Protein AF-0000000065926096 (afdb_homodimer)

Radius of gyration: 45.87 Å; Cα contacts (8 Å, |Δi|>4): 465; chains: 2; bounding box: 99×165×116 Å

Sequence (374 aa):
MADEQNLDNRAPEETPAAEGTSAGEDLAARVQALEEQLAAAQDQALRAAAELQNVRRRAEQDVEKAHKFALERFAQDLLGVVDSLERGIELSDPADESIRPMREGMELTLKMFHDVLRRYQLEQLDPHGEPFNPEHHQAMAMEESDSAEPGSVLKVFQKGYLLSGRLLRPAMVVVSKAPTPSNDEQAMADEQNLDNRAPEETPAAEGTSAGEDLAARVQALEEQLAAAQDQALRAAAELQNVRRRAEQDVEKAHKFALERFAQDLLGVVDSLERGIELSDPADESIRPMREGMELTLKMFHDVLRRYQLEQLDPHGEPFNPEHHQAMAMEESDSAEPGSVLKVFQKGYLLSGRLLRPAMVVVSKAPTPSNDEQA

Structure (mmCIF, N/CA/C/O backbone):
data_AF-0000000065926096-model_v1
#
loop_
_entity.id
_entity.type
_entity.pdbx_description
1 polymer 'Protein GrpE'
#
loop_
_atom_site.group_PDB
_atom_site.id
_atom_site.type_symbol
_atom_site.label_atom_id
_atom_site.label_alt_id
_atom_site.label_comp_id
_atom_site.label_asym_id
_atom_site.label_entity_id
_atom_site.label_seq_id
_atom_site.pdbx_PDB_ins_code
_atom_site.Cartn_x
_atom_site.Cartn_y
_atom_site.Cartn_z
_atom_site.occupancy
_atom_site.B_iso_or_equiv
_atom_site.auth_seq_id
_atom_site.auth_comp_id
_atom_site.auth_asym_id
_atom_site.auth_atom_id
_atom_site.pdbx_PDB_model_num
ATOM 1 N N . MET A 1 1 ? 8.648 127.062 32.062 1 25.95 1 MET A N 1
ATOM 2 C CA . MET A 1 1 ? 7.223 126.812 31.938 1 25.95 1 MET A CA 1
ATOM 3 C C . MET A 1 1 ? 6.941 125.312 32.031 1 25.95 1 MET A C 1
ATOM 5 O O . MET A 1 1 ? 7.867 124.5 32 1 25.95 1 MET A O 1
ATOM 9 N N . ALA A 1 2 ? 5.984 124.625 31.312 1 38.53 2 ALA A N 1
ATOM 10 C CA . ALA A 1 2 ? 5.387 123.312 31.531 1 38.53 2 ALA A CA 1
ATOM 11 C C . ALA A 1 2 ? 6.422 122.188 31.359 1 38.53 2 ALA A C 1
ATOM 13 O O . ALA A 1 2 ? 7.234 122.25 30.438 1 38.53 2 ALA A O 1
ATOM 14 N N . ASP A 1 3 ? 6.727 121.5 32.5 1 34.66 3 ASP A N 1
ATOM 15 C CA . ASP A 1 3 ? 7.375 120.25 32.906 1 34.66 3 ASP A CA 1
ATOM 16 C C . ASP A 1 3 ? 6.918 119.062 32.031 1 34.66 3 ASP A C 1
ATOM 18 O O . ASP A 1 3 ? 5.719 118.812 31.906 1 34.66 3 ASP A O 1
ATOM 22 N N . GLU A 1 4 ? 7.59 118.812 30.922 1 36.28 4 GLU A N 1
ATOM 23 C CA . GLU A 1 4 ? 7.418 117.625 30.016 1 36.28 4 GLU A CA 1
ATOM 24 C C . GLU A 1 4 ? 7.352 116.312 30.797 1 36.28 4 GLU A C 1
ATOM 26 O O . GLU A 1 4 ? 8.312 115.938 31.453 1 36.28 4 GLU A O 1
ATOM 31 N N . GLN A 1 5 ? 6.148 116.062 31.484 1 36.16 5 GLN A N 1
ATOM 32 C CA . GLN A 1 5 ? 5.848 114.812 32.188 1 36.16 5 GLN A CA 1
ATOM 33 C C . GLN A 1 5 ? 6.16 113.562 31.312 1 36.16 5 GLN A C 1
ATOM 35 O O . GLN A 1 5 ? 5.598 113.438 30.219 1 36.16 5 GLN A O 1
ATOM 40 N N . ASN A 1 6 ? 7.441 113.188 31.219 1 37.81 6 ASN A N 1
ATOM 41 C CA . ASN A 1 6 ? 7.879 112 30.578 1 37.81 6 ASN A CA 1
ATOM 42 C C . ASN A 1 6 ? 7.023 110.812 31.016 1 37.81 6 ASN A C 1
ATOM 44 O O . ASN A 1 6 ? 6.996 110.438 32.188 1 37.81 6 ASN A O 1
ATOM 48 N N . LEU A 1 7 ? 5.789 110.562 30.422 1 36.34 7 LEU A N 1
ATOM 49 C CA . LEU A 1 7 ? 4.906 109.375 30.609 1 36.34 7 LEU A CA 1
ATOM 50 C C . LEU A 1 7 ? 5.676 108.125 30.422 1 36.34 7 LEU A C 1
ATOM 52 O O . LEU A 1 7 ? 6.266 107.875 29.375 1 36.34 7 LEU A O 1
ATOM 56 N N . ASP A 1 8 ? 6.457 107.688 31.453 1 36.59 8 ASP A N 1
ATOM 57 C CA . ASP A 1 8 ? 7.059 106.375 31.547 1 36.59 8 ASP A CA 1
ATOM 58 C C . ASP A 1 8 ? 6.051 105.312 31.172 1 36.59 8 ASP A C 1
ATOM 60 O O . ASP A 1 8 ? 5.031 105.125 31.859 1 36.59 8 ASP A O 1
ATOM 64 N N . ASN A 1 9 ? 5.707 105.125 29.859 1 39.34 9 ASN A N 1
ATOM 65 C CA . ASN A 1 9 ? 4.914 104 29.344 1 39.34 9 ASN A CA 1
ATOM 66 C C . ASN A 1 9 ? 5.387 102.625 29.906 1 39.34 9 ASN A C 1
ATOM 68 O O . ASN A 1 9 ? 6.492 102.188 29.594 1 39.34 9 ASN A O 1
ATOM 72 N N . ARG A 1 10 ? 5.156 102.438 31.219 1 40.47 10 ARG A N 1
ATOM 73 C CA . ARG A 1 10 ? 5.383 101.125 31.797 1 40.47 10 ARG A CA 1
ATOM 74 C C . ARG A 1 10 ? 4.762 100 30.938 1 40.47 10 ARG A C 1
ATOM 76 O O . ARG A 1 10 ? 3.584 100.062 30.578 1 40.47 10 ARG A O 1
ATOM 83 N N . ALA A 1 11 ? 5.637 99.312 30.141 1 43.66 11 ALA A N 1
ATOM 84 C CA . ALA A 1 11 ? 5.316 98.188 29.328 1 43.66 11 ALA A CA 1
ATOM 85 C C . ALA A 1 11 ? 4.512 97.125 30.141 1 43.66 11 ALA A C 1
ATOM 87 O O . ALA A 1 11 ? 4.785 96.938 31.312 1 43.66 11 ALA A O 1
ATOM 88 N N . PRO A 1 12 ? 3.234 96.938 29.859 1 39.97 12 PRO A N 1
ATOM 89 C CA . PRO A 1 12 ? 2.436 95.875 30.531 1 39.97 12 PRO A CA 1
ATOM 90 C C . PRO A 1 12 ? 3.195 94.562 30.734 1 39.97 12 PRO A C 1
ATOM 92 O O . PRO A 1 12 ? 4.062 94.25 29.922 1 39.97 12 PRO A O 1
ATOM 95 N N . GLU A 1 13 ? 3.574 94.188 31.922 1 37.41 13 GLU A N 1
ATOM 96 C CA . GLU A 1 13 ? 4.105 92.875 32.281 1 37.41 13 GLU A CA 1
ATOM 97 C C . GLU A 1 13 ? 3.318 91.812 31.609 1 37.41 13 GLU A C 1
ATOM 99 O O . GLU A 1 13 ? 2.1 91.688 31.766 1 37.41 13 GLU A O 1
ATOM 104 N N . GLU A 1 14 ? 3.645 91.438 30.344 1 39.62 14 GLU A N 1
ATOM 105 C CA . GLU A 1 14 ? 3.084 90.25 29.703 1 39.62 14 GLU A CA 1
ATOM 106 C C . GLU A 1 14 ? 2.979 89.062 30.672 1 39.62 14 GLU A C 1
ATOM 108 O O . GLU A 1 14 ? 3.973 88.688 31.297 1 39.62 14 GLU A O 1
ATOM 113 N N . THR A 1 15 ? 1.896 88.938 31.406 1 41.78 15 THR A N 1
ATOM 114 C CA . THR A 1 15 ? 1.607 87.75 32.188 1 41.78 15 THR A CA 1
ATOM 115 C C . THR A 1 15 ? 1.998 86.5 31.438 1 41.78 15 THR A C 1
ATOM 117 O O . THR A 1 15 ? 1.636 86.312 30.266 1 41.78 15 THR A O 1
ATOM 120 N N . PRO A 1 16 ? 3.121 85.875 31.734 1 41.91 16 PRO A N 1
ATOM 121 C CA . PRO A 1 16 ? 3.445 84.562 31.125 1 41.91 16 PRO A CA 1
ATOM 122 C C . PRO A 1 16 ? 2.234 83.688 31 1 41.91 16 PRO A C 1
ATOM 124 O O . PRO A 1 16 ? 1.531 83.438 32 1 41.91 16 PRO A O 1
ATOM 127 N N . ALA A 1 17 ? 1.539 83.562 29.938 1 43 17 ALA A N 1
ATOM 128 C CA . ALA A 1 17 ? 0.461 82.688 29.594 1 43 17 ALA A CA 1
ATOM 129 C C . ALA A 1 17 ? 0.722 81.25 30.156 1 43 17 ALA A C 1
ATOM 131 O O . ALA A 1 17 ? 1.875 80.875 30.344 1 43 17 ALA A O 1
ATOM 132 N N . ALA A 1 18 ? -0.237 80.5 30.625 1 45 18 ALA A N 1
ATOM 133 C CA . ALA A 1 18 ? -0.442 79.25 31.281 1 45 18 ALA A CA 1
ATOM 134 C C . ALA A 1 18 ? 0.16 78.125 30.453 1 45 18 ALA A C 1
ATOM 136 O O . ALA A 1 18 ? -0.384 77.75 29.406 1 45 18 ALA A O 1
ATOM 137 N N . GLU A 1 19 ? 1.391 77.938 30.188 1 46.28 19 GLU A N 1
ATOM 138 C CA . GLU A 1 19 ? 2.141 76.75 29.672 1 46.28 19 GLU A CA 1
ATOM 139 C C . GLU A 1 19 ? 1.617 75.438 30.234 1 46.28 19 GLU A C 1
ATOM 141 O O . GLU A 1 19 ? 2.064 74.375 29.828 1 46.28 19 GLU A O 1
ATOM 146 N N . GLY A 1 20 ? 0.916 75.5 31.266 1 50.38 20 GLY A N 1
ATOM 147 C CA . GLY A 1 20 ? 0.511 74.25 31.953 1 50.38 20 GLY A CA 1
ATOM 148 C C . GLY A 1 20 ? -0.507 73.438 31.172 1 50.38 20 GLY A C 1
ATOM 149 O O . GLY A 1 20 ? -0.653 72.25 31.391 1 50.38 20 GLY A O 1
ATOM 150 N N . THR A 1 21 ? -1.433 74.062 30.422 1 57.47 21 THR A N 1
ATOM 151 C CA . THR A 1 21 ? -2.551 73.375 29.75 1 57.47 21 THR A CA 1
ATOM 152 C C . THR A 1 21 ? -2.061 72.562 28.562 1 57.47 21 THR A C 1
ATOM 154 O O . THR A 1 21 ? -2.578 71.5 28.297 1 57.47 21 THR A O 1
ATOM 157 N N . SER A 1 22 ? -0.983 72.938 27.984 1 65.12 22 SER A N 1
ATOM 158 C CA . SER A 1 22 ? -0.534 72.312 26.734 1 65.12 22 SER A CA 1
ATOM 159 C C . SER A 1 22 ? 0.143 71 27 1 65.12 22 SER A C 1
ATOM 161 O O . SER A 1 22 ? -0.084 70 26.281 1 65.12 22 SER A O 1
ATOM 163 N N . ALA A 1 23 ? 0.812 71 28.109 1 68.12 23 ALA A N 1
ATOM 164 C CA . ALA A 1 23 ? 1.534 69.75 28.406 1 68.12 23 ALA A CA 1
ATOM 165 C C . ALA A 1 23 ? 0.573 68.625 28.812 1 68.12 23 ALA A C 1
ATOM 167 O O . ALA A 1 23 ? 0.729 67.5 28.406 1 68.12 23 ALA A O 1
ATOM 168 N N . GLY A 1 24 ? -0.468 68.938 29.484 1 68.19 24 GLY A N 1
ATOM 169 C CA . GLY A 1 24 ? -1.481 68 29.906 1 68.19 24 GLY A CA 1
ATOM 170 C C . GLY A 1 24 ? -2.316 67.5 28.766 1 68.19 24 GLY A C 1
ATOM 171 O O . GLY A 1 24 ? -2.65 66.312 28.734 1 68.19 24 GLY A O 1
ATOM 172 N N . GLU A 1 25 ? -2.645 68.312 27.828 1 74.81 25 GLU A N 1
ATOM 173 C CA . GLU A 1 25 ? -3.424 67.938 26.656 1 74.81 25 GLU A CA 1
ATOM 174 C C . GLU A 1 25 ? -2.625 67.062 25.734 1 74.81 25 GLU A C 1
ATOM 176 O O . GLU A 1 25 ? -3.17 66.062 25.172 1 74.81 25 GLU A O 1
ATOM 181 N N . ASP A 1 26 ? -1.35 67.312 25.734 1 83.56 26 ASP A N 1
ATOM 182 C CA . ASP A 1 26 ? -0.464 66.5 24.922 1 83.56 26 ASP A CA 1
ATOM 183 C C . ASP A 1 26 ? -0.314 65.125 25.516 1 83.56 26 ASP A C 1
ATOM 185 O O . ASP A 1 26 ? -0.32 64.125 24.781 1 83.56 26 ASP A O 1
ATOM 189 N N . LEU A 1 27 ? -0.281 65 26.875 1 87.25 27 LEU A N 1
ATOM 190 C CA . LEU A 1 27 ? -0.162 63.719 27.547 1 87.25 27 LEU A CA 1
ATOM 191 C C . LEU A 1 27 ? -1.462 62.938 27.438 1 87.25 27 LEU A C 1
ATOM 193 O O . LEU A 1 27 ? -1.438 61.719 27.266 1 87.25 27 LEU A O 1
ATOM 197 N N . ALA A 1 28 ? -2.559 63.656 27.531 1 86.31 28 ALA A N 1
ATOM 198 C CA . ALA A 1 28 ? -3.859 63 27.391 1 86.31 28 ALA A CA 1
ATOM 199 C C . ALA A 1 28 ? -4.039 62.438 25.984 1 86.31 28 ALA A C 1
ATOM 201 O O . ALA A 1 28 ? -4.57 61.344 25.828 1 86.31 28 ALA A O 1
ATOM 202 N N . ALA A 1 29 ? -3.553 63.125 25 1 90.94 29 ALA A N 1
ATOM 203 C CA . ALA A 1 29 ? -3.609 62.656 23.625 1 90.94 29 ALA A CA 1
ATOM 204 C C . ALA A 1 29 ? -2.717 61.438 23.422 1 90.94 29 ALA A C 1
ATOM 206 O O . ALA A 1 29 ? -3.09 60.469 22.719 1 90.94 29 ALA A O 1
ATOM 207 N N . ARG A 1 30 ? -1.596 61.438 24 1 93.44 30 ARG A N 1
ATOM 208 C CA . ARG A 1 30 ? -0.668 60.344 23.922 1 93.44 30 ARG A CA 1
ATOM 209 C C . ARG A 1 30 ? -1.239 59.094 24.609 1 93.44 30 ARG A C 1
ATOM 211 O O . ARG A 1 30 ? -1.095 57.969 24.109 1 93.44 30 ARG A O 1
ATOM 218 N N . VAL A 1 31 ? -1.88 59.281 25.75 1 92.88 31 VAL A N 1
ATOM 219 C CA . VAL A 1 31 ? -2.516 58.188 26.484 1 92.88 31 VAL A CA 1
ATOM 220 C C . VAL A 1 31 ? -3.6 57.531 25.609 1 92.88 31 VAL A C 1
ATOM 222 O O . VAL A 1 31 ? -3.67 56.312 25.484 1 92.88 31 VAL A O 1
ATOM 225 N N . GLN A 1 32 ? -4.367 58.406 24.984 1 93.06 32 GLN A N 1
ATOM 226 C CA . GLN A 1 32 ? -5.43 57.906 24.109 1 93.06 32 GLN A CA 1
ATOM 227 C C . GLN A 1 32 ? -4.859 57.125 22.938 1 93.06 32 GLN A C 1
ATOM 229 O O . GLN A 1 32 ? -5.359 56.062 22.578 1 93.06 32 GLN A O 1
ATOM 234 N N . ALA A 1 33 ? -3.822 57.625 22.344 1 95 33 ALA A N 1
ATOM 235 C CA . ALA A 1 33 ? -3.182 56.969 21.203 1 95 33 ALA A CA 1
ATOM 236 C C . ALA A 1 33 ? -2.605 55.625 21.609 1 95 33 ALA A C 1
ATOM 238 O O . ALA A 1 33 ? -2.744 54.625 20.891 1 95 33 ALA A O 1
ATOM 239 N N . LEU A 1 34 ? -2.01 55.562 22.797 1 95.44 34 LEU A N 1
ATOM 240 C CA . LEU A 1 34 ? -1.396 54.344 23.297 1 95.44 34 LEU A CA 1
ATOM 241 C C . LEU A 1 34 ? -2.461 53.312 23.656 1 95.44 34 LEU A C 1
ATOM 243 O O . LEU A 1 34 ? -2.268 52.125 23.422 1 95.44 34 LEU A O 1
ATOM 247 N N . GLU A 1 35 ? -3.578 53.719 24.172 1 94.62 35 GLU A N 1
ATOM 248 C CA . GLU A 1 35 ? -4.676 52.812 24.5 1 94.62 35 GLU A CA 1
ATOM 249 C C . GLU A 1 35 ? -5.258 52.188 23.234 1 94.62 35 GLU A C 1
ATOM 251 O O . GLU A 1 35 ? -5.574 51 23.219 1 94.62 35 GLU A O 1
ATOM 256 N N . GLU A 1 36 ? -5.324 53 22.172 1 95 36 GLU A N 1
ATOM 257 C CA . GLU A 1 36 ? -5.824 52.469 20.891 1 95 36 GLU A CA 1
ATOM 258 C C . GLU A 1 36 ? -4.852 51.469 20.281 1 95 36 GLU A C 1
ATOM 260 O O . GLU A 1 36 ? -5.27 50.438 19.781 1 95 36 GLU A O 1
ATOM 265 N N . GLN A 1 37 ? -3.609 51.812 20.344 1 94.19 37 GLN A N 1
ATOM 266 C CA . GLN A 1 37 ? -2.588 50.906 19.812 1 94.19 37 GLN A CA 1
ATOM 267 C C . GLN A 1 37 ? -2.549 49.625 20.594 1 94.19 37 GLN A C 1
ATOM 269 O O . GLN A 1 37 ? -2.396 48.531 20.016 1 94.19 37 GLN A O 1
ATOM 274 N N . LEU A 1 38 ? -2.691 49.688 21.875 1 93.88 38 LEU A N 1
ATOM 275 C CA . LEU A 1 38 ? -2.709 48.5 22.734 1 93.88 38 LEU A CA 1
ATOM 276 C C . LEU A 1 38 ? -3.912 47.625 22.422 1 93.88 38 LEU A C 1
ATOM 278 O O . LEU A 1 38 ? -3.783 46.406 22.328 1 93.88 38 LEU A O 1
ATOM 282 N N . ALA A 1 39 ? -5.066 48.281 22.312 1 93.5 39 ALA A N 1
ATOM 283 C CA . ALA A 1 39 ? -6.277 47.531 21.969 1 93.5 39 ALA A CA 1
ATOM 284 C C . ALA A 1 39 ? -6.121 46.812 20.641 1 93.5 39 ALA A C 1
ATOM 286 O O . ALA A 1 39 ? -6.516 45.656 20.5 1 93.5 39 ALA A O 1
ATOM 287 N N . ALA A 1 40 ? -5.508 47.469 19.672 1 91.94 40 ALA A N 1
ATOM 288 C CA . ALA A 1 40 ? -5.277 46.875 18.359 1 91.94 40 ALA A CA 1
ATOM 289 C C . ALA A 1 40 ? -4.301 45.719 18.438 1 91.94 40 ALA A C 1
ATOM 291 O O . ALA A 1 40 ? -4.504 44.688 17.812 1 91.94 40 ALA A O 1
ATOM 292 N N . ALA A 1 41 ? -3.291 45.906 19.281 1 88.75 41 ALA A N 1
ATOM 293 C CA . ALA A 1 41 ? -2.285 44.844 19.469 1 88.75 41 ALA A CA 1
ATOM 294 C C . ALA A 1 41 ? -2.883 43.625 20.156 1 88.75 41 ALA A C 1
ATOM 296 O O . ALA A 1 41 ? -2.572 42.5 19.797 1 88.75 41 ALA A O 1
ATOM 297 N N . GLN A 1 42 ? -3.73 43.906 21.109 1 88.88 42 GLN A N 1
ATOM 298 C CA . GLN A 1 42 ? -4.383 42.812 21.828 1 88.88 42 GLN A CA 1
ATOM 299 C C . GLN A 1 42 ? -5.336 42.031 20.922 1 88.88 42 GLN A C 1
ATOM 301 O O . GLN A 1 42 ? -5.406 40.812 20.969 1 88.88 42 GLN A O 1
ATOM 306 N N . ASP A 1 43 ? -6.023 42.781 20.062 1 90.56 43 ASP A N 1
ATOM 307 C CA . ASP A 1 43 ? -6.91 42.156 19.094 1 90.56 43 ASP A CA 1
ATOM 308 C C . ASP A 1 43 ? -6.125 41.281 18.094 1 90.56 43 ASP A C 1
ATOM 310 O O . ASP A 1 43 ? -6.523 40.156 17.781 1 90.56 43 ASP A O 1
ATOM 314 N N . GLN A 1 44 ? -5.027 41.844 17.641 1 85.38 44 GLN A N 1
ATOM 315 C CA . GLN A 1 44 ? -4.168 41.125 16.719 1 85.38 44 GLN A CA 1
ATOM 316 C C . GLN A 1 44 ? -3.615 39.875 17.359 1 85.38 44 GLN A C 1
ATOM 318 O O . GLN A 1 44 ? -3.549 38.812 16.719 1 85.38 44 GLN A O 1
ATOM 323 N N . ALA A 1 45 ? -3.297 39.938 18.672 1 84.19 45 ALA A N 1
ATOM 324 C CA . ALA A 1 45 ? -2.762 38.812 19.406 1 84.19 45 ALA A CA 1
ATOM 325 C C . ALA A 1 45 ? -3.818 37.719 19.578 1 84.19 45 ALA A C 1
ATOM 327 O O . ALA A 1 45 ? -3.521 36.531 19.422 1 84.19 45 ALA A O 1
ATOM 328 N N . LEU A 1 46 ? -5.016 38.219 19.844 1 86.88 46 LEU A N 1
ATOM 329 C CA . LEU A 1 46 ? -6.117 37.281 20 1 86.88 46 LEU A CA 1
ATOM 330 C C . LEU A 1 46 ? -6.422 36.562 18.688 1 86.88 46 LEU A C 1
ATOM 332 O O . LEU A 1 46 ? -6.668 35.375 18.672 1 86.88 46 LEU A O 1
ATOM 336 N N . ARG A 1 47 ? -6.367 37.281 17.609 1 86.69 47 ARG A N 1
ATOM 337 C CA . ARG A 1 47 ? -6.609 36.719 16.297 1 86.69 47 ARG A CA 1
ATOM 338 C C . ARG A 1 47 ? -5.496 35.75 15.906 1 86.69 47 ARG A C 1
ATOM 340 O O . ARG A 1 47 ? -5.762 34.656 15.391 1 86.69 47 ARG A O 1
ATOM 347 N N . ALA A 1 48 ? -4.266 36.125 16.266 1 83.88 48 ALA A N 1
ATOM 348 C CA . ALA A 1 48 ? -3.125 35.25 15.969 1 83.88 48 ALA A CA 1
ATOM 349 C C . ALA A 1 48 ? -3.215 33.938 16.75 1 83.88 48 ALA A C 1
ATOM 351 O O . ALA A 1 48 ? -2.914 32.875 16.219 1 83.88 48 ALA A O 1
ATOM 352 N N . ALA A 1 49 ? -3.691 34 18 1 84.69 49 ALA A N 1
ATOM 353 C CA . ALA A 1 49 ? -3.842 32.812 18.844 1 84.69 49 ALA A CA 1
ATOM 354 C C . ALA A 1 49 ? -4.926 31.906 18.297 1 84.69 49 ALA A C 1
ATOM 356 O O . ALA A 1 49 ? -4.766 30.672 18.312 1 84.69 49 ALA A O 1
ATOM 357 N N . ALA A 1 50 ? -5.965 32.531 17.812 1 89.06 50 ALA A N 1
ATOM 358 C CA . ALA A 1 50 ? -7.055 31.766 17.219 1 89.06 50 ALA A CA 1
ATOM 359 C C . ALA A 1 50 ? -6.609 31.078 15.938 1 89.06 50 ALA A C 1
ATOM 361 O O . ALA A 1 50 ? -6.93 29.906 15.703 1 89.06 50 ALA A O 1
ATOM 362 N N . GLU A 1 51 ? -5.863 31.812 15.141 1 89.81 51 GLU A N 1
ATOM 363 C CA . GLU A 1 51 ? -5.348 31.25 13.898 1 89.81 51 GLU A CA 1
ATOM 364 C C . GLU A 1 51 ? -4.395 30.078 14.172 1 89.81 51 GLU A C 1
ATOM 366 O O . GLU A 1 51 ? -4.414 29.078 13.469 1 89.81 51 GLU A O 1
ATOM 371 N N . LEU A 1 52 ? -3.629 30.281 15.242 1 88.5 52 LEU A N 1
ATOM 372 C CA . LEU A 1 52 ? -2.695 29.234 15.633 1 88.5 52 LEU A CA 1
ATOM 373 C C . LEU A 1 52 ? -3.439 27.953 16.016 1 88.5 52 LEU A C 1
ATOM 375 O O . LEU A 1 52 ? -3.064 26.859 15.594 1 88.5 52 LEU A O 1
ATOM 379 N N . GLN A 1 53 ? -4.469 28.078 16.797 1 89.69 53 GLN A N 1
ATOM 380 C CA . GLN A 1 53 ? -5.262 26.922 17.203 1 89.69 53 GLN A CA 1
ATOM 381 C C . GLN A 1 53 ? -5.906 26.25 16 1 89.69 53 GLN A C 1
ATOM 383 O O . GLN A 1 53 ? -5.926 25.016 15.906 1 89.69 53 GLN A O 1
ATOM 388 N N . ASN A 1 54 ? -6.332 27.062 15.039 1 92.19 54 ASN A N 1
ATOM 389 C CA . ASN A 1 54 ? -6.953 26.547 13.828 1 92.19 54 ASN A CA 1
ATOM 390 C C . ASN A 1 54 ? -5.945 25.781 12.969 1 92.19 54 ASN A C 1
ATOM 392 O O . ASN A 1 54 ? -6.246 24.703 12.453 1 92.19 54 ASN A O 1
ATOM 396 N N . VAL A 1 55 ? -4.793 26.328 12.891 1 91.5 55 VAL A N 1
ATOM 397 C CA . VAL A 1 55 ? -3.75 25.719 12.07 1 91.5 55 VAL A CA 1
ATOM 398 C C . VAL A 1 55 ? -3.33 24.391 12.688 1 91.5 55 VAL A C 1
ATOM 400 O O . VAL A 1 55 ? -3.102 23.406 11.969 1 91.5 55 VAL A O 1
ATOM 403 N N . ARG A 1 56 ? -3.262 24.359 14.031 1 90.31 56 ARG A N 1
ATOM 404 C CA . ARG A 1 56 ? -2.902 23.125 14.727 1 90.31 56 ARG A CA 1
ATOM 405 C C . ARG A 1 56 ? -3.943 22.047 14.484 1 90.31 56 ARG A C 1
ATOM 407 O O . ARG A 1 56 ? -3.596 20.906 14.164 1 90.31 56 ARG A O 1
ATOM 414 N N . ARG A 1 57 ? -5.176 22.406 14.531 1 92.44 57 ARG A N 1
ATOM 415 C CA . ARG A 1 57 ? -6.27 21.469 14.32 1 92.44 57 ARG A CA 1
ATOM 416 C C . ARG A 1 57 ? -6.27 20.938 12.891 1 92.44 57 ARG A C 1
ATOM 418 O O . ARG A 1 57 ? -6.395 19.734 12.656 1 92.44 57 ARG A O 1
ATOM 425 N N . ARG A 1 58 ? -6.117 21.828 11.945 1 92.81 58 ARG A N 1
ATOM 426 C CA . ARG A 1 58 ? -6.105 21.453 10.539 1 92.81 58 ARG A CA 1
ATOM 427 C C . ARG A 1 58 ? -4.914 20.547 10.227 1 92.81 58 ARG A C 1
ATOM 429 O O . ARG A 1 58 ? -5.039 19.594 9.469 1 92.81 58 ARG A O 1
ATOM 436 N N . ALA A 1 59 ? -3.791 20.906 10.883 1 91.12 59 ALA A N 1
ATOM 437 C CA . ALA A 1 59 ? -2.582 20.125 10.664 1 91.12 59 ALA A CA 1
ATOM 438 C C . ALA A 1 59 ? -2.787 18.672 11.102 1 91.12 59 ALA A C 1
ATOM 440 O O . ALA A 1 59 ? -2.373 17.734 10.406 1 91.12 59 ALA A O 1
ATOM 441 N N . GLU A 1 60 ? -3.422 18.406 12.188 1 91.19 60 GLU A N 1
ATOM 442 C CA . GLU A 1 60 ? -3.703 17.062 12.68 1 91.19 60 GLU A CA 1
ATOM 443 C C . GLU A 1 60 ? -4.609 16.297 11.711 1 91.19 60 GLU A C 1
ATOM 445 O O . GLU A 1 60 ? -4.375 15.125 11.438 1 91.19 60 GLU A O 1
ATOM 450 N N . GLN A 1 61 ? -5.586 17 11.188 1 92.25 61 GLN A N 1
ATOM 451 C CA . GLN A 1 61 ? -6.516 16.391 10.242 1 92.25 61 GLN A CA 1
ATOM 452 C C . GLN A 1 61 ? -5.816 16.047 8.93 1 92.25 61 GLN A C 1
ATOM 454 O O . GLN A 1 61 ? -6.066 14.992 8.352 1 92.25 61 GLN A O 1
ATOM 459 N N . ASP A 1 62 ? -4.938 16.906 8.562 1 91.88 62 ASP A N 1
ATOM 460 C CA . ASP A 1 62 ? -4.211 16.703 7.316 1 91.88 62 ASP A CA 1
ATOM 461 C C . ASP A 1 62 ? -3.291 15.492 7.406 1 91.88 62 ASP A C 1
ATOM 463 O O . ASP A 1 62 ? -3.139 14.75 6.434 1 91.88 62 ASP A O 1
ATOM 467 N N . VAL A 1 63 ? -2.729 15.344 8.562 1 89.69 63 VAL A N 1
ATOM 468 C CA . VAL A 1 63 ? -1.869 14.188 8.789 1 89.69 63 VAL A CA 1
ATOM 469 C C . VAL A 1 63 ? -2.684 12.906 8.648 1 89.69 63 VAL A C 1
ATOM 471 O O . VAL A 1 63 ? -2.248 11.961 7.992 1 89.69 63 VAL A O 1
ATOM 474 N N . GLU A 1 64 ? -3.846 12.828 9.156 1 87.69 64 GLU A N 1
ATOM 475 C CA . GLU A 1 64 ? -4.723 11.664 9.086 1 87.69 64 GLU A CA 1
ATOM 476 C C . GLU A 1 64 ? -5.168 11.391 7.652 1 87.69 64 GLU A C 1
ATOM 478 O O . GLU A 1 64 ? -5.16 10.25 7.203 1 87.69 64 GLU A O 1
ATOM 483 N N . LYS A 1 65 ? -5.508 12.445 6.996 1 87.75 65 LYS A N 1
ATOM 484 C CA . LYS A 1 65 ? -5.941 12.336 5.605 1 87.75 65 LYS A CA 1
ATOM 485 C C . LYS A 1 65 ? -4.805 11.836 4.715 1 87.75 65 LYS A C 1
ATOM 487 O O . LYS A 1 65 ? -5.016 11 3.832 1 87.75 65 LYS A O 1
ATOM 492 N N . ALA A 1 66 ? -3.633 12.359 5.008 1 87 66 ALA A N 1
ATOM 493 C CA . ALA A 1 66 ? -2.471 11.945 4.23 1 87 66 ALA A CA 1
ATOM 494 C C . ALA A 1 66 ? -2.225 10.445 4.371 1 87 66 ALA A C 1
ATOM 496 O O . ALA A 1 66 ? -1.938 9.758 3.385 1 87 66 ALA A O 1
ATOM 497 N N . HIS A 1 67 ? -2.361 9.977 5.543 1 85.38 67 HIS A N 1
ATOM 498 C CA . HIS A 1 67 ? -2.213 8.555 5.816 1 85.38 67 HIS A CA 1
ATOM 499 C C . HIS A 1 67 ? -3.227 7.734 5.027 1 85.38 67 HIS A C 1
ATOM 501 O O . HIS A 1 67 ? -2.857 6.793 4.324 1 85.38 67 HIS A O 1
ATOM 507 N N . LYS A 1 68 ? -4.41 8.094 4.953 1 85.5 68 LYS A N 1
ATOM 508 C CA . LYS A 1 68 ? -5.508 7.375 4.305 1 85.5 68 LYS A CA 1
ATOM 509 C C . LYS A 1 68 ? -5.379 7.426 2.785 1 85.5 68 LYS A C 1
ATOM 511 O O . LYS A 1 68 ? -5.578 6.418 2.105 1 85.5 68 LYS A O 1
ATOM 516 N N . PHE A 1 69 ? -4.965 8.594 2.271 1 85.75 69 PHE A N 1
ATOM 517 C CA . PHE A 1 69 ? -4.875 8.773 0.827 1 85.75 69 PHE A CA 1
ATOM 518 C C . PHE A 1 69 ? -3.709 7.98 0.254 1 85.75 69 PHE A C 1
ATOM 520 O O . PHE A 1 69 ? -3.809 7.422 -0.842 1 85.75 69 PHE A O 1
ATOM 527 N N . ALA A 1 70 ? -2.648 7.93 0.99 1 87 70 ALA A N 1
ATOM 528 C CA . ALA A 1 70 ? -1.498 7.16 0.525 1 87 70 ALA A CA 1
ATOM 529 C C . ALA A 1 70 ? -1.845 5.68 0.391 1 87 70 ALA A C 1
ATOM 531 O O . ALA A 1 70 ? -1.534 5.051 -0.624 1 87 70 ALA A O 1
ATOM 532 N N . LEU A 1 71 ? -2.576 5.191 1.296 1 89.94 71 LEU A N 1
ATOM 533 C CA . LEU A 1 71 ? -2.971 3.787 1.294 1 89.94 71 LEU A CA 1
ATOM 534 C C . LEU A 1 71 ? -3.973 3.506 0.179 1 89.94 71 LEU A C 1
ATOM 536 O O . LEU A 1 71 ? -3.904 2.463 -0.474 1 89.94 71 LEU A O 1
ATOM 540 N N . GLU A 1 72 ? -4.777 4.477 -0.027 1 93.56 72 GLU A N 1
ATOM 541 C CA . GLU A 1 72 ? -5.84 4.305 -1.017 1 93.56 72 GLU A CA 1
ATOM 542 C C . GLU A 1 72 ? -5.262 4.109 -2.416 1 93.56 72 GLU A C 1
ATOM 544 O O . GLU A 1 72 ? -5.637 3.172 -3.121 1 93.56 72 GLU A O 1
ATOM 549 N N . ARG A 1 73 ? -4.344 4.906 -2.814 1 92.62 73 ARG A N 1
ATOM 550 C CA . ARG A 1 73 ? -3.762 4.824 -4.148 1 92.62 73 ARG A CA 1
ATOM 551 C C . ARG A 1 73 ? -2.939 3.549 -4.312 1 92.62 73 ARG A C 1
ATOM 553 O O . ARG A 1 73 ? -3.051 2.857 -5.324 1 92.62 73 ARG A O 1
ATOM 560 N N . PHE A 1 74 ? -2.143 3.25 -3.318 1 94.81 74 PHE A N 1
ATOM 561 C CA . PHE A 1 74 ? -1.316 2.049 -3.336 1 94.81 74 PHE A CA 1
ATOM 562 C C . PHE A 1 74 ? -2.182 0.797 -3.424 1 94.81 74 PHE A C 1
ATOM 564 O O . PHE A 1 74 ? -1.936 -0.078 -4.254 1 94.81 74 PHE A O 1
ATOM 571 N N . ALA A 1 75 ? -3.205 0.794 -2.611 1 96.5 75 ALA A N 1
ATOM 572 C CA . ALA A 1 75 ? -4.121 -0.342 -2.578 1 96.5 75 ALA A CA 1
ATOM 573 C C . ALA A 1 75 ? -4.82 -0.522 -3.924 1 96.5 75 ALA A C 1
ATOM 575 O O . ALA A 1 75 ? -4.93 -1.643 -4.426 1 96.5 75 ALA A O 1
ATOM 576 N N . GLN A 1 76 ? -5.191 0.569 -4.484 1 96.62 76 GLN A N 1
ATOM 577 C CA . GLN A 1 76 ? -5.887 0.524 -5.77 1 96.62 76 GLN A CA 1
ATOM 578 C C . GLN A 1 76 ? -5.012 -0.113 -6.844 1 96.62 76 GLN A C 1
ATOM 580 O O . GLN A 1 76 ? -5.477 -0.958 -7.613 1 96.62 76 GLN A O 1
ATOM 585 N N . ASP A 1 77 ? -3.789 0.252 -6.895 1 96.81 77 ASP A N 1
ATOM 586 C CA . ASP A 1 77 ? -2.859 -0.26 -7.898 1 96.81 77 ASP A CA 1
ATOM 587 C C . ASP A 1 77 ? -2.551 -1.736 -7.656 1 96.81 77 ASP A C 1
ATOM 589 O O . ASP A 1 77 ? -2.275 -2.48 -8.602 1 96.81 77 ASP A O 1
ATOM 593 N N . LEU A 1 78 ? -2.699 -2.184 -6.402 1 98 78 LEU A N 1
ATOM 594 C CA . LEU A 1 78 ? -2.391 -3.562 -6.043 1 98 78 LEU A CA 1
ATOM 595 C C . LEU A 1 78 ? -3.521 -4.5 -6.453 1 98 78 LEU A C 1
ATOM 597 O O . LEU A 1 78 ? -3.316 -5.711 -6.574 1 98 78 LEU A O 1
ATOM 601 N N . LEU A 1 79 ? -4.684 -3.938 -6.66 1 98.31 79 LEU A N 1
ATOM 602 C CA . LEU A 1 79 ? -5.844 -4.777 -6.941 1 98.31 79 LEU A CA 1
ATOM 603 C C . LEU A 1 79 ? -5.668 -5.52 -8.266 1 98.31 79 LEU A C 1
ATOM 605 O O . LEU A 1 79 ? -6.188 -6.625 -8.438 1 98.31 79 LEU A O 1
ATOM 609 N N . GLY A 1 80 ? -4.852 -4.98 -9.141 1 97.94 80 GLY A N 1
ATOM 610 C CA . GLY A 1 80 ? -4.535 -5.68 -10.375 1 97.94 80 GLY A CA 1
ATOM 611 C C . GLY A 1 80 ? -3.785 -6.98 -10.148 1 97.94 80 GLY A C 1
ATOM 612 O O . GLY A 1 80 ? -3.975 -7.949 -10.883 1 97.94 80 GLY A O 1
ATOM 613 N N . VAL A 1 81 ? -2.984 -7.027 -9.148 1 98.44 81 VAL A N 1
ATOM 614 C CA . VAL A 1 81 ? -2.25 -8.234 -8.789 1 98.44 81 VAL A CA 1
ATOM 615 C C . VAL A 1 81 ? -3.217 -9.289 -8.258 1 98.44 81 VAL A C 1
ATOM 617 O O . VAL A 1 81 ? -3.141 -10.461 -8.641 1 98.44 81 VAL A O 1
ATOM 620 N N . VAL A 1 82 ? -4.133 -8.891 -7.418 1 98.5 82 VAL A N 1
ATOM 621 C CA . VAL A 1 82 ? -5.152 -9.781 -6.879 1 98.5 82 VAL A CA 1
ATOM 622 C C . VAL A 1 82 ? -5.977 -10.375 -8.023 1 98.5 82 VAL A C 1
ATOM 624 O O . VAL A 1 82 ? -6.184 -11.586 -8.086 1 98.5 82 VAL A O 1
ATOM 627 N N . ASP A 1 83 ? -6.332 -9.492 -8.922 1 97.88 83 ASP A N 1
ATOM 628 C CA . ASP A 1 83 ? -7.117 -9.922 -10.07 1 97.88 83 ASP A CA 1
ATOM 629 C C . ASP A 1 83 ? -6.371 -10.977 -10.891 1 97.88 83 ASP A C 1
ATOM 631 O O . ASP A 1 83 ? -6.965 -11.961 -11.336 1 97.88 83 ASP A O 1
ATOM 635 N N . SER A 1 84 ? -5.125 -10.68 -11.102 1 97.81 84 SER A N 1
ATOM 636 C CA . SER A 1 84 ? -4.305 -11.609 -11.875 1 97.81 84 SER A CA 1
ATOM 637 C C . SER A 1 84 ? -4.234 -12.977 -11.211 1 97.81 84 SER A C 1
ATOM 639 O O . SER A 1 84 ? -4.371 -14.008 -11.875 1 97.81 84 SER A O 1
ATOM 641 N N . LEU A 1 85 ? -4.062 -13.031 -9.898 1 97.94 85 LEU A N 1
ATOM 642 C CA . LEU A 1 85 ? -4.02 -14.289 -9.148 1 97.94 85 LEU A CA 1
ATOM 643 C C . LEU A 1 85 ? -5.352 -15.023 -9.25 1 97.94 85 LEU A C 1
ATOM 645 O O . LEU A 1 85 ? -5.379 -16.234 -9.508 1 97.94 85 LEU A O 1
ATOM 649 N N . GLU A 1 86 ? -6.43 -14.297 -9.07 1 96.81 86 GLU A N 1
ATOM 650 C CA . GLU A 1 86 ? -7.758 -14.898 -9.156 1 96.81 86 GLU A CA 1
ATOM 651 C C . GLU A 1 86 ? -8.008 -15.5 -10.531 1 96.81 86 GLU A C 1
ATOM 653 O O . GLU A 1 86 ? -8.508 -16.625 -10.641 1 96.81 86 GLU A O 1
ATOM 658 N N . ARG A 1 87 ? -7.637 -14.75 -11.531 1 95.25 87 ARG A N 1
ATOM 659 C CA . ARG A 1 87 ? -7.82 -15.211 -12.898 1 95.25 87 ARG A CA 1
ATOM 660 C C . ARG A 1 87 ? -7 -16.469 -13.172 1 95.25 87 ARG A C 1
ATOM 662 O O . ARG A 1 87 ? -7.484 -17.406 -13.812 1 95.25 87 ARG A O 1
ATOM 669 N N . GLY A 1 88 ? -5.785 -16.453 -12.688 1 94.94 88 GLY A N 1
ATOM 670 C CA . GLY A 1 88 ? -4.945 -17.625 -12.844 1 94.94 88 GLY A CA 1
ATOM 671 C C . GLY A 1 88 ? -5.543 -18.875 -12.227 1 94.94 88 GLY A C 1
ATOM 672 O O . GLY A 1 88 ? -5.527 -19.953 -12.844 1 94.94 88 GLY A O 1
ATOM 673 N N . ILE A 1 89 ? -6.094 -18.734 -11.117 1 95.56 89 ILE A N 1
ATOM 674 C CA . ILE A 1 89 ? -6.707 -19.859 -10.406 1 95.56 89 ILE A CA 1
ATOM 675 C C . ILE A 1 89 ? -7.957 -20.312 -11.156 1 95.56 89 ILE A C 1
ATOM 677 O O . ILE A 1 89 ? -8.172 -21.516 -11.344 1 95.56 89 ILE A O 1
ATOM 681 N N . GLU A 1 90 ? -8.695 -19.375 -11.617 1 93.12 90 GLU A N 1
ATOM 682 C CA . GLU A 1 90 ? -9.93 -19.656 -12.336 1 93.12 90 GLU A CA 1
ATOM 683 C C . GLU A 1 90 ? -9.656 -20.438 -13.625 1 93.12 90 GLU A C 1
ATOM 685 O O . GLU A 1 90 ? -10.43 -21.312 -14 1 93.12 90 GLU A O 1
ATOM 690 N N . LEU A 1 91 ? -8.578 -20.141 -14.281 1 91.19 91 LEU A N 1
ATOM 691 C CA . LEU A 1 91 ? -8.258 -20.75 -15.57 1 91.19 91 LEU A CA 1
ATOM 692 C C . LEU A 1 91 ? -7.613 -22.109 -15.398 1 91.19 91 LEU A C 1
ATOM 694 O O . LEU A 1 91 ? -7.504 -22.875 -16.359 1 91.19 91 LEU A O 1
ATOM 698 N N . SER A 1 92 ? -7.258 -22.391 -14.172 1 90.81 92 SER A N 1
ATOM 699 C CA . SER A 1 92 ? -6.637 -23.688 -13.891 1 90.81 92 SER A CA 1
ATOM 700 C C . SER A 1 92 ? -7.684 -24.75 -13.602 1 90.81 92 SER A C 1
ATOM 702 O O . SER A 1 92 ? -8.641 -24.5 -12.875 1 90.81 92 SER A O 1
ATOM 704 N N . ASP A 1 93 ? -7.531 -25.922 -14.258 1 89.62 93 ASP A N 1
ATOM 705 C CA . ASP A 1 93 ? -8.461 -27.031 -14.062 1 89.62 93 ASP A CA 1
ATOM 706 C C . ASP A 1 93 ? -8.242 -27.703 -12.703 1 89.62 93 ASP A C 1
ATOM 708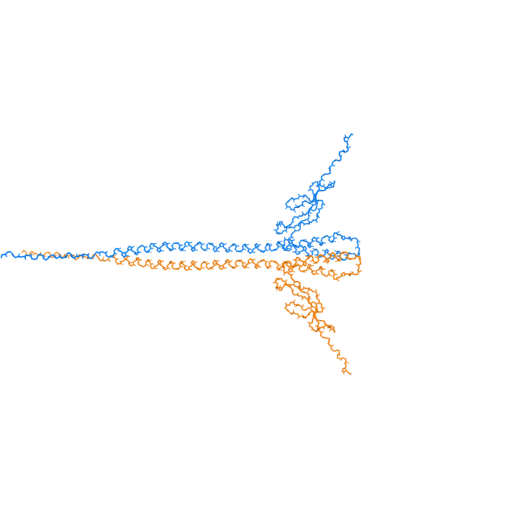 O O . ASP A 1 93 ? -7.195 -28.312 -12.477 1 89.62 93 ASP A O 1
ATOM 712 N N . PRO A 1 94 ? -9.242 -27.703 -11.891 1 89.25 94 PRO A N 1
ATOM 713 C CA . PRO A 1 94 ? -9.055 -28.266 -10.555 1 89.25 94 PRO A CA 1
ATOM 714 C C . PRO A 1 94 ? -8.906 -29.797 -10.578 1 89.25 94 PRO A C 1
ATOM 716 O O . PRO A 1 94 ? -8.422 -30.391 -9.617 1 89.25 94 PRO A O 1
ATOM 719 N N . ALA A 1 95 ? -9.227 -30.375 -11.648 1 91.56 95 ALA A N 1
ATOM 720 C CA . ALA A 1 95 ? -9.195 -31.828 -11.742 1 91.56 95 ALA A CA 1
ATOM 721 C C . ALA A 1 95 ? -7.852 -32.312 -12.281 1 91.56 95 ALA A C 1
ATOM 723 O O . ALA A 1 95 ? -7.555 -33.531 -12.219 1 91.56 95 ALA A O 1
ATOM 724 N N . ASP A 1 96 ? -7.059 -31.438 -12.758 1 91.44 96 ASP A N 1
ATOM 725 C CA . ASP A 1 96 ? -5.762 -31.812 -13.305 1 91.44 96 ASP A CA 1
ATOM 726 C C . ASP A 1 96 ? -4.727 -32 -12.203 1 91.44 96 ASP A C 1
ATOM 728 O O . ASP A 1 96 ? -4.25 -31.031 -11.617 1 91.44 96 ASP A O 1
ATOM 732 N N . GLU A 1 97 ? -4.301 -33.188 -11.961 1 90.62 97 GLU A N 1
ATOM 733 C CA . GLU A 1 97 ? -3.4 -33.531 -10.867 1 90.62 97 GLU A CA 1
ATOM 734 C C . GLU A 1 97 ? -2.004 -32.969 -11.094 1 90.62 97 GLU A C 1
ATOM 736 O O . GLU A 1 97 ? -1.282 -32.688 -10.133 1 90.62 97 GLU A O 1
ATOM 741 N N . SER A 1 98 ? -1.671 -32.844 -12.336 1 88.75 98 SER A N 1
ATOM 742 C CA . SER A 1 98 ? -0.327 -32.406 -12.672 1 88.75 98 SER A CA 1
ATOM 743 C C . SER A 1 98 ? -0.116 -30.953 -12.234 1 88.75 98 SER A C 1
ATOM 745 O O . SER A 1 98 ? 1.006 -30.547 -11.914 1 88.75 98 SER A O 1
ATOM 747 N N . ILE A 1 99 ? -1.238 -30.172 -12.125 1 91.75 99 ILE A N 1
ATOM 748 C CA . ILE A 1 99 ? -1.086 -28.766 -11.797 1 91.75 99 ILE A CA 1
ATOM 749 C C . ILE A 1 99 ? -1.606 -28.5 -10.391 1 91.75 99 ILE A C 1
ATOM 751 O O . ILE A 1 99 ? -1.546 -27.375 -9.898 1 91.75 99 ILE A O 1
ATOM 755 N N . ARG A 1 100 ? -2.029 -29.453 -9.719 1 92.44 100 ARG A N 1
ATOM 756 C CA . ARG A 1 100 ? -2.688 -29.328 -8.422 1 92.44 100 ARG A CA 1
ATOM 757 C C . ARG A 1 100 ? -1.773 -28.656 -7.41 1 92.44 100 ARG A C 1
ATOM 759 O O . ARG A 1 100 ? -2.189 -27.719 -6.719 1 92.44 100 ARG A O 1
ATOM 766 N N . PRO A 1 101 ? -0.501 -29.078 -7.27 1 91.69 101 PRO A N 1
ATOM 767 C CA . PRO A 1 101 ? 0.363 -28.422 -6.285 1 91.69 101 PRO A CA 1
ATOM 768 C C . PRO A 1 101 ? 0.546 -26.922 -6.559 1 91.69 101 PRO A C 1
ATOM 770 O O . PRO A 1 101 ? 0.509 -26.109 -5.629 1 91.69 101 PRO A O 1
ATOM 773 N N . MET A 1 102 ? 0.641 -26.562 -7.754 1 92.94 102 MET A N 1
ATOM 774 C CA . MET A 1 102 ? 0.815 -25.156 -8.117 1 92.94 102 MET A CA 1
ATOM 775 C C . MET A 1 102 ? -0.476 -24.375 -7.898 1 92.94 102 MET A C 1
ATOM 777 O O . MET A 1 102 ? -0.446 -23.234 -7.414 1 92.94 102 MET A O 1
ATOM 781 N N . ARG A 1 103 ? -1.574 -24.953 -8.258 1 94.44 103 ARG A N 1
ATOM 782 C CA . ARG A 1 103 ? -2.869 -24.312 -8.047 1 94.44 103 ARG A CA 1
ATOM 783 C C . ARG A 1 103 ? -3.111 -24.047 -6.566 1 94.44 103 ARG A C 1
ATOM 785 O O . ARG A 1 103 ? -3.521 -22.953 -6.184 1 94.44 103 ARG A O 1
ATOM 792 N N . GLU A 1 104 ? -2.787 -25 -5.762 1 94.75 104 GLU A N 1
ATOM 793 C CA . GLU A 1 104 ? -2.938 -24.859 -4.316 1 94.75 104 GLU A CA 1
ATOM 794 C C . GLU A 1 104 ? -2.004 -23.781 -3.771 1 94.75 104 GLU A C 1
ATOM 796 O O . GLU A 1 104 ? -2.379 -23.016 -2.873 1 94.75 104 GLU A O 1
ATOM 801 N N . GLY A 1 105 ? -0.801 -23.734 -4.309 1 95.06 105 GLY A N 1
ATOM 802 C CA . GLY A 1 105 ? 0.119 -22.672 -3.936 1 95.06 105 GLY A CA 1
ATOM 803 C C . GLY A 1 105 ? -0.397 -21.281 -4.277 1 95.06 105 GLY A C 1
ATOM 804 O O . GLY A 1 105 ? -0.266 -20.359 -3.479 1 95.06 105 GLY A O 1
ATOM 805 N N . MET A 1 106 ? -0.995 -21.188 -5.398 1 96.5 106 MET A N 1
ATOM 806 C CA . MET A 1 106 ? -1.565 -19.906 -5.816 1 96.5 106 MET A CA 1
ATOM 807 C C . MET A 1 106 ? -2.738 -19.516 -4.922 1 96.5 106 MET A C 1
ATOM 809 O O . MET A 1 106 ? -2.908 -18.344 -4.594 1 96.5 106 MET A O 1
ATOM 813 N N . GLU A 1 107 ? -3.52 -20.5 -4.539 1 97.25 107 GLU A N 1
ATOM 814 C CA . GLU A 1 107 ? -4.641 -20.25 -3.641 1 97.25 107 GLU A CA 1
ATOM 815 C C . GLU A 1 107 ? -4.156 -19.781 -2.271 1 97.25 107 GLU A C 1
ATOM 817 O O . GLU A 1 107 ? -4.75 -18.875 -1.673 1 97.25 107 GLU A O 1
ATOM 822 N N . LEU A 1 108 ? -3.09 -20.406 -1.866 1 97.62 108 LEU A N 1
ATOM 823 C CA . LEU A 1 108 ? -2.506 -20 -0.593 1 97.62 108 LEU A CA 1
ATOM 824 C C . LEU A 1 108 ? -1.968 -18.578 -0.672 1 97.62 108 LEU A C 1
ATOM 826 O O . LEU A 1 108 ? -2.166 -17.781 0.248 1 97.62 108 LEU A O 1
ATOM 830 N N . THR A 1 109 ? -1.286 -18.219 -1.743 1 98.38 109 THR A N 1
ATOM 831 C CA . THR A 1 109 ? -0.771 -16.875 -1.955 1 98.38 109 THR A CA 1
ATOM 832 C C . THR A 1 109 ? -1.907 -15.852 -1.975 1 98.38 109 THR A C 1
ATOM 834 O O . THR A 1 109 ? -1.808 -14.789 -1.355 1 98.38 109 THR A O 1
ATOM 837 N N . LEU A 1 110 ? -2.982 -16.172 -2.646 1 98.38 110 LEU A N 1
ATOM 838 C CA . LEU A 1 110 ? -4.145 -15.297 -2.721 1 98.38 110 LEU A CA 1
ATOM 839 C C . LEU A 1 110 ? -4.758 -15.086 -1.34 1 98.38 110 LEU A C 1
ATOM 841 O O . LEU A 1 110 ? -5.113 -13.969 -0.977 1 98.38 110 LEU A O 1
ATOM 845 N N . LYS A 1 111 ? -4.809 -16.125 -0.603 1 98.31 111 LYS A N 1
ATOM 846 C CA . LYS A 1 111 ? -5.324 -16.031 0.76 1 98.31 111 LYS A CA 1
ATOM 847 C C . LYS A 1 111 ? -4.449 -15.117 1.612 1 98.31 111 LYS A C 1
ATOM 849 O O . LYS A 1 111 ? -4.961 -14.281 2.361 1 98.31 111 LYS A O 1
ATOM 854 N N . MET A 1 112 ? -3.162 -15.273 1.516 1 98.38 112 MET A N 1
ATOM 855 C CA . MET A 1 112 ? -2.221 -14.414 2.229 1 98.38 112 MET A CA 1
ATOM 856 C C . MET A 1 112 ? -2.428 -12.953 1.848 1 98.38 112 MET A C 1
ATOM 858 O O . MET A 1 112 ? -2.4 -12.07 2.711 1 98.38 112 MET A O 1
ATOM 862 N N . PHE A 1 113 ? -2.613 -12.742 0.578 1 98.69 113 PHE A N 1
ATOM 863 C CA . PHE A 1 113 ? -2.854 -11.398 0.078 1 98.69 113 PHE A CA 1
ATOM 864 C C . PHE A 1 113 ? -4.121 -10.812 0.687 1 98.69 113 PHE A C 1
ATOM 866 O O . PHE A 1 113 ? -4.105 -9.695 1.213 1 98.69 113 PHE A O 1
ATOM 873 N N . HIS A 1 114 ? -5.168 -11.578 0.681 1 98.19 114 HIS A N 1
ATOM 874 C CA . HIS A 1 114 ? -6.441 -11.133 1.237 1 98.19 114 HIS A CA 1
ATOM 875 C C . HIS A 1 114 ? -6.316 -10.836 2.729 1 98.19 114 HIS A C 1
ATOM 877 O O . HIS A 1 114 ? -6.918 -9.883 3.229 1 98.19 114 HIS A O 1
ATOM 883 N N . ASP A 1 115 ? -5.59 -11.656 3.393 1 98.06 115 ASP A N 1
ATOM 884 C CA . ASP A 1 115 ? -5.383 -11.43 4.82 1 98.06 115 ASP A CA 1
ATOM 885 C C . ASP A 1 115 ? -4.707 -10.086 5.074 1 98.06 115 ASP A C 1
ATOM 887 O O . ASP A 1 115 ? -5.086 -9.352 5.988 1 98.06 115 ASP A O 1
ATOM 891 N N . VAL A 1 116 ? -3.693 -9.781 4.242 1 97.81 116 VAL A N 1
ATOM 892 C CA . VAL A 1 116 ? -3.018 -8.492 4.371 1 97.81 116 VAL A CA 1
ATOM 893 C C . VAL A 1 116 ? -4 -7.359 4.09 1 97.81 116 VAL A C 1
ATOM 895 O O . VAL A 1 116 ? -4.078 -6.395 4.852 1 97.81 116 VAL A O 1
ATOM 898 N N . LEU A 1 117 ? -4.785 -7.445 3.035 1 97.5 117 LEU A N 1
ATOM 899 C CA . LEU A 1 117 ? -5.754 -6.414 2.676 1 97.5 117 LEU A CA 1
ATOM 900 C C . LEU A 1 117 ? -6.766 -6.207 3.797 1 97.5 117 LEU A C 1
ATOM 902 O O . LEU A 1 117 ? -7.09 -5.07 4.141 1 97.5 117 LEU A O 1
ATOM 906 N N . ARG A 1 118 ? -7.176 -7.305 4.391 1 96.81 118 ARG A N 1
ATOM 907 C CA . ARG A 1 118 ? -8.156 -7.227 5.469 1 96.81 118 ARG A CA 1
ATOM 908 C C . ARG A 1 118 ? -7.586 -6.496 6.676 1 96.81 118 ARG A C 1
ATOM 910 O O . ARG A 1 118 ? -8.281 -5.707 7.32 1 96.81 118 ARG A O 1
ATOM 917 N N . ARG A 1 119 ? -6.371 -6.727 6.988 1 95.06 119 ARG A N 1
ATOM 918 C CA . ARG A 1 119 ? -5.703 -6.078 8.109 1 95.06 119 ARG A CA 1
ATOM 919 C C . ARG A 1 119 ? -5.699 -4.562 7.945 1 95.06 119 ARG A C 1
ATOM 921 O O . ARG A 1 119 ? -5.73 -3.822 8.93 1 95.06 119 ARG A O 1
ATOM 928 N N . TYR A 1 120 ? -5.742 -4.129 6.73 1 93.94 120 TYR A N 1
ATOM 929 C CA . TYR A 1 120 ? -5.719 -2.695 6.453 1 93.94 120 TYR A CA 1
ATOM 930 C C . TYR A 1 120 ? -7.09 -2.199 6.016 1 93.94 120 TYR A C 1
ATOM 932 O O . TYR A 1 120 ? -7.199 -1.196 5.309 1 93.94 120 TYR A O 1
ATOM 940 N N . GLN A 1 121 ? -8.125 -2.98 6.344 1 94.44 121 GLN A N 1
ATOM 941 C CA . GLN A 1 121 ? -9.531 -2.607 6.246 1 94.44 121 GLN A CA 1
ATOM 942 C C . GLN A 1 121 ? -9.984 -2.551 4.789 1 94.44 121 GLN A C 1
ATOM 944 O O . GLN A 1 121 ? -10.82 -1.72 4.426 1 94.44 121 GLN A O 1
ATOM 949 N N . LEU A 1 122 ? -9.297 -3.266 3.984 1 96.75 122 LEU A N 1
ATOM 950 C CA . LEU A 1 122 ? -9.797 -3.5 2.635 1 96.75 122 LEU A CA 1
ATOM 951 C C . LEU A 1 122 ? -10.727 -4.711 2.598 1 96.75 122 LEU A C 1
ATOM 953 O O . LEU A 1 122 ? -10.336 -5.805 3.02 1 96.75 122 LEU A O 1
ATOM 957 N N . GLU A 1 123 ? -11.93 -4.461 2.076 1 96.88 123 GLU A N 1
ATOM 958 C CA . GLU A 1 123 ? -12.922 -5.531 2.033 1 96.88 123 GLU A CA 1
ATOM 959 C C . GLU A 1 123 ? -13.367 -5.809 0.602 1 96.88 123 GLU A C 1
ATOM 961 O O . GLU A 1 123 ? -13.695 -4.883 -0.144 1 96.88 123 GLU A O 1
ATOM 966 N N . GLN A 1 124 ? -13.406 -7.035 0.266 1 97.81 124 GLN A N 1
ATOM 967 C CA . GLN A 1 124 ? -13.773 -7.449 -1.084 1 97.81 124 GLN A CA 1
ATOM 968 C C . GLN A 1 124 ? -15.289 -7.426 -1.273 1 97.81 124 GLN A C 1
ATOM 970 O O . GLN A 1 124 ? -16.031 -7.836 -0.384 1 97.81 124 GLN A O 1
ATOM 975 N N . LEU A 1 125 ? -15.734 -6.914 -2.422 1 97 125 LEU A N 1
ATOM 976 C CA . LEU A 1 125 ? -17.109 -6.98 -2.877 1 97 125 LEU A CA 1
ATOM 977 C C . LEU A 1 125 ? -17.266 -8.023 -3.98 1 97 125 LEU A C 1
ATOM 979 O O . LEU A 1 125 ? -16.812 -7.816 -5.105 1 97 125 LEU A O 1
ATOM 983 N N . ASP A 1 126 ? -17.875 -9.156 -3.621 1 96.75 126 ASP A N 1
ATOM 984 C CA . ASP A 1 126 ? -18.172 -10.219 -4.578 1 96.75 126 ASP A CA 1
ATOM 985 C C . ASP A 1 126 ? -19.688 -10.438 -4.695 1 96.75 126 ASP A C 1
ATOM 987 O O . ASP A 1 126 ? -20.234 -11.352 -4.082 1 96.75 126 ASP A O 1
ATOM 991 N N . PRO A 1 127 ? -20.375 -9.695 -5.555 1 97.06 127 PRO A N 1
ATOM 992 C CA . PRO A 1 127 ? -21.844 -9.656 -5.527 1 97.06 127 PRO A CA 1
ATOM 993 C C . PRO A 1 127 ? -22.469 -10.695 -6.445 1 97.06 127 PRO A C 1
ATOM 995 O O . PRO A 1 127 ? -23.547 -10.469 -6.996 1 97.06 127 PRO A O 1
ATOM 998 N N . HIS A 1 128 ? -21.797 -11.781 -6.695 1 96.06 128 HIS A N 1
ATOM 999 C CA . HIS A 1 128 ? -22.375 -12.82 -7.539 1 96.06 128 HIS A CA 1
ATOM 1000 C C . HIS A 1 128 ? -23.719 -13.289 -7 1 96.06 128 HIS A C 1
ATOM 1002 O O . HIS A 1 128 ? -23.844 -13.609 -5.816 1 96.06 128 HIS A O 1
ATOM 1008 N N . GLY A 1 129 ? -24.688 -13.266 -7.809 1 95.31 129 GLY A N 1
ATOM 1009 C CA . GLY A 1 129 ? -26.016 -13.75 -7.438 1 95.31 129 GLY A CA 1
ATOM 1010 C C . GLY A 1 129 ? -26.844 -12.711 -6.715 1 95.31 129 GLY A C 1
ATOM 1011 O O . GLY A 1 129 ? -28.047 -12.914 -6.488 1 95.31 129 GLY A O 1
ATOM 1012 N N . GLU A 1 130 ? -26.344 -11.633 -6.387 1 97.12 130 GLU A N 1
ATOM 1013 C CA . GLU A 1 130 ? -27.016 -10.562 -5.668 1 97.12 130 GLU A CA 1
ATOM 1014 C C . GLU A 1 130 ? -27.656 -9.57 -6.637 1 97.12 130 GLU A C 1
ATOM 1016 O O . GLU A 1 130 ? -27.297 -9.531 -7.82 1 97.12 130 GLU A O 1
ATOM 1021 N N . PRO A 1 131 ? -28.594 -8.805 -6.051 1 97.56 131 PRO A N 1
ATOM 1022 C CA . PRO A 1 131 ? -29.125 -7.727 -6.887 1 97.56 131 PRO A CA 1
ATOM 1023 C C . PRO A 1 131 ? -28.078 -6.676 -7.234 1 97.56 131 PRO A C 1
ATOM 1025 O O . PRO A 1 131 ? -27.219 -6.359 -6.406 1 97.56 131 PRO A O 1
ATOM 1028 N N . PHE A 1 132 ? -28.234 -6.156 -8.477 1 97.81 132 PHE A N 1
ATOM 1029 C CA . PHE A 1 132 ? -27.328 -5.102 -8.922 1 97.81 132 PHE A CA 1
ATOM 1030 C C . PHE A 1 132 ? -27.484 -3.859 -8.055 1 97.81 132 PHE A C 1
ATOM 1032 O O . PHE A 1 132 ? -28.594 -3.422 -7.773 1 97.81 132 PHE A O 1
ATOM 1039 N N . ASN A 1 133 ? -26.406 -3.404 -7.539 1 97.94 133 ASN A N 1
ATOM 1040 C CA . ASN A 1 133 ? -26.344 -2.176 -6.754 1 97.94 133 ASN A CA 1
ATOM 1041 C C . ASN A 1 133 ? -25.484 -1.115 -7.441 1 97.94 133 ASN A C 1
ATOM 1043 O O . ASN A 1 133 ? -24.266 -1.212 -7.449 1 97.94 133 ASN A O 1
ATOM 1047 N N . PRO A 1 134 ? -26.047 -0.044 -8.039 1 96.75 134 PRO A N 1
ATOM 1048 C CA . PRO A 1 134 ? -25.297 0.955 -8.805 1 96.75 134 PRO A CA 1
ATOM 1049 C C . PRO A 1 134 ? -24.281 1.709 -7.953 1 96.75 134 PRO A C 1
ATOM 1051 O O . PRO A 1 134 ? -23.375 2.355 -8.492 1 96.75 134 PRO A O 1
ATOM 1054 N N . GLU A 1 135 ? -24.375 1.669 -6.672 1 96.88 135 GLU A N 1
ATOM 1055 C CA . GLU A 1 135 ? -23.438 2.35 -5.789 1 96.88 135 GLU A CA 1
ATOM 1056 C C . GLU A 1 135 ? -22.141 1.561 -5.648 1 96.88 135 GLU A C 1
ATOM 1058 O O . GLU A 1 135 ? -21.078 2.135 -5.383 1 96.88 135 GLU A O 1
ATOM 1063 N N . HIS A 1 136 ? -22.25 0.229 -5.812 1 98.06 136 HIS A N 1
ATOM 1064 C CA . HIS A 1 136 ? -21.094 -0.622 -5.543 1 98.06 136 HIS A CA 1
ATOM 1065 C C . HIS A 1 136 ? -20.719 -1.439 -6.77 1 98.06 136 HIS A C 1
ATOM 1067 O O . HIS A 1 136 ? -19.672 -2.09 -6.789 1 98.06 136 HIS A O 1
ATOM 1073 N N . HIS A 1 137 ? -21.562 -1.373 -7.785 1 98.25 137 HIS A N 1
ATOM 1074 C CA . HIS A 1 137 ? -21.344 -2.211 -8.961 1 98.25 137 HIS A CA 1
ATOM 1075 C C . HIS A 1 137 ? -21.312 -1.375 -10.234 1 98.25 137 HIS A C 1
ATOM 1077 O O . HIS A 1 137 ? -21.906 -0.298 -10.289 1 98.25 137 HIS A O 1
ATOM 1083 N N . GLN A 1 138 ? -20.547 -1.791 -11.164 1 98.12 138 GLN A N 1
ATOM 1084 C CA . GLN A 1 138 ? -20.547 -1.282 -12.531 1 98.12 138 GLN A CA 1
ATOM 1085 C C . GLN A 1 138 ? -20.969 -2.363 -13.523 1 98.12 138 GLN A C 1
ATOM 1087 O O . GLN A 1 138 ? -20.312 -3.395 -13.648 1 98.12 138 GLN A O 1
ATOM 1092 N N . ALA A 1 139 ? -22.016 -2.09 -14.219 1 97.69 139 ALA A N 1
ATOM 1093 C CA . ALA A 1 139 ? -22.516 -3.062 -15.195 1 97.69 139 ALA A CA 1
ATOM 1094 C C . ALA A 1 139 ? -21.719 -2.984 -16.5 1 97.69 139 ALA A C 1
ATOM 1096 O O . ALA A 1 139 ? -21.75 -1.96 -17.188 1 97.69 139 ALA A O 1
ATOM 1097 N N . MET A 1 140 ? -21.109 -4.035 -16.797 1 96.75 140 MET A N 1
ATOM 1098 C CA . MET A 1 140 ? -20.297 -4.086 -18.016 1 96.75 140 MET A CA 1
ATOM 1099 C C . MET A 1 140 ? -21.141 -4.562 -19.188 1 96.75 140 MET A C 1
ATOM 1101 O O . MET A 1 140 ? -20.859 -4.203 -20.344 1 96.75 140 MET A O 1
ATOM 1105 N N . ALA A 1 141 ? -22.109 -5.496 -18.922 1 95.75 141 ALA A N 1
ATOM 1106 C CA . ALA A 1 141 ? -23 -6.066 -19.938 1 95.75 141 ALA A CA 1
ATOM 1107 C C . ALA A 1 141 ? -24.281 -6.594 -19.297 1 95.75 141 ALA A C 1
ATOM 1109 O O . ALA A 1 141 ? -24.359 -6.742 -18.078 1 95.75 141 ALA A O 1
ATOM 1110 N N . MET A 1 142 ? -25.219 -6.742 -20.172 1 95.62 142 MET A N 1
ATOM 1111 C CA . MET A 1 142 ? -26.453 -7.418 -19.781 1 95.62 142 MET A CA 1
ATOM 1112 C C . MET A 1 142 ? -26.625 -8.719 -20.562 1 95.62 142 MET A C 1
ATOM 1114 O O . MET A 1 142 ? -26.312 -8.781 -21.75 1 95.62 142 MET A O 1
ATOM 1118 N N . GLU A 1 143 ? -26.984 -9.703 -19.828 1 95.44 143 GLU A N 1
ATOM 1119 C CA . GLU A 1 143 ? -27.188 -10.992 -20.469 1 95.44 143 GLU A CA 1
ATOM 1120 C C . GLU A 1 143 ? -28.531 -11.602 -20.078 1 95.44 143 GLU A C 1
ATOM 1122 O O . GLU A 1 143 ? -28.938 -11.523 -18.922 1 95.44 143 GLU A O 1
ATOM 1127 N N . GLU A 1 144 ? -29.156 -12.18 -21.125 1 94.31 144 GLU A N 1
ATOM 1128 C CA . GLU A 1 144 ? -30.438 -12.836 -20.844 1 94.31 144 GLU A CA 1
ATOM 1129 C C . GLU A 1 144 ? -30.219 -14.102 -20.031 1 94.31 144 GLU A C 1
ATOM 1131 O O . GLU A 1 144 ? -29.266 -14.844 -20.25 1 94.31 144 GLU A O 1
ATOM 1136 N N . SER A 1 145 ? -31.109 -14.188 -19.016 1 91 145 SER A N 1
ATOM 1137 C CA . SER A 1 145 ? -31.047 -15.406 -18.219 1 91 145 SER A CA 1
ATOM 1138 C C . SER A 1 145 ? -32.438 -15.898 -17.828 1 91 145 SER A C 1
ATOM 1140 O O . SER A 1 145 ? -33.312 -15.102 -17.453 1 91 145 SER A O 1
ATOM 1142 N N . ASP A 1 146 ? -32.594 -17.219 -17.984 1 87.06 146 ASP A N 1
ATOM 1143 C CA . ASP A 1 146 ? -33.844 -17.828 -17.594 1 87.06 146 ASP A CA 1
ATOM 1144 C C . ASP A 1 146 ? -33.812 -18.266 -16.141 1 87.06 146 ASP A C 1
ATOM 1146 O O . ASP A 1 146 ? -34.875 -18.516 -15.539 1 87.06 146 ASP A O 1
ATOM 1150 N N . SER A 1 147 ? -32.656 -18.281 -15.609 1 89.06 147 SER A N 1
ATOM 1151 C CA . SER A 1 147 ? -32.5 -18.891 -14.281 1 89.06 147 SER A CA 1
ATOM 1152 C C . SER A 1 147 ? -32.281 -17.812 -13.219 1 89.06 147 SER A C 1
ATOM 1154 O O . SER A 1 147 ? -32.625 -18.016 -12.055 1 89.06 147 SER A O 1
ATOM 1156 N N . ALA A 1 148 ? -31.844 -16.688 -13.602 1 89.44 148 ALA A N 1
ATOM 1157 C CA . ALA A 1 148 ? -31.531 -15.656 -12.617 1 89.44 148 ALA A CA 1
ATOM 1158 C C . ALA A 1 148 ? -32.625 -14.57 -12.609 1 89.44 148 ALA A C 1
ATOM 1160 O O . ALA A 1 148 ? -33.219 -14.273 -13.648 1 89.44 148 ALA A O 1
ATOM 1161 N N . GLU A 1 149 ? -32.812 -14.031 -11.461 1 92.31 149 GLU A N 1
ATOM 1162 C CA . GLU A 1 149 ? -33.719 -12.906 -11.359 1 92.31 149 GLU A CA 1
ATOM 1163 C C . GLU A 1 149 ? -33.25 -11.719 -12.18 1 92.31 149 GLU A C 1
ATOM 1165 O O . GLU A 1 149 ? -32.062 -11.375 -12.148 1 92.31 149 GLU A O 1
ATOM 1170 N N . PRO A 1 150 ? -34.188 -11.18 -12.922 1 93.62 150 PRO A N 1
ATOM 1171 C CA . PRO A 1 150 ? -33.781 -9.977 -13.656 1 93.62 150 PRO A CA 1
ATOM 1172 C C . PRO A 1 150 ? -33.188 -8.906 -12.758 1 93.62 150 PRO A C 1
ATOM 1174 O O . PRO A 1 150 ? -33.688 -8.664 -11.656 1 93.62 150 PRO A O 1
ATOM 1177 N N . GLY A 1 151 ? -32.062 -8.367 -13.211 1 95.38 151 GLY A N 1
ATOM 1178 C CA . GLY A 1 151 ? -31.406 -7.324 -12.453 1 95.38 151 GLY A CA 1
ATOM 1179 C C . GLY A 1 151 ? -30.375 -7.867 -11.469 1 95.38 151 GLY A C 1
ATOM 1180 O O . GLY A 1 151 ? -29.75 -7.102 -10.734 1 95.38 151 GLY A O 1
ATOM 1181 N N . SER A 1 152 ? -30.188 -9.156 -11.438 1 96.88 152 SER A N 1
ATOM 1182 C CA . SER A 1 152 ? -29.203 -9.766 -10.539 1 96.88 152 SER A CA 1
ATOM 1183 C C . SER A 1 152 ? -27.859 -9.93 -11.234 1 96.88 152 SER A C 1
ATOM 1185 O O . SER A 1 152 ? -27.766 -9.883 -12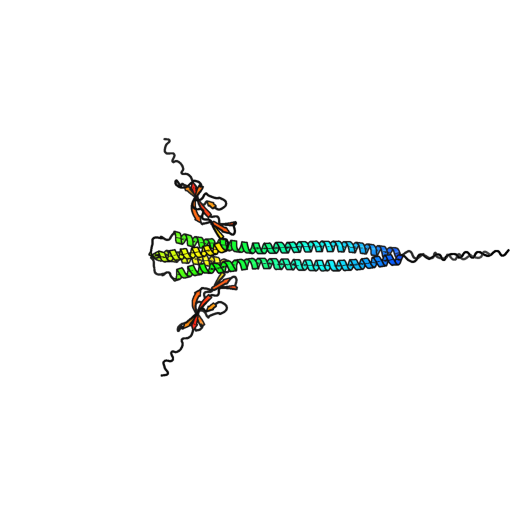.461 1 96.88 152 SER A O 1
ATOM 1187 N N . VAL A 1 153 ? -26.859 -10.07 -10.461 1 97.81 153 VAL A N 1
ATOM 1188 C CA . VAL A 1 153 ? -25.516 -10.242 -10.992 1 97.81 153 VAL A CA 1
ATOM 1189 C C . VAL A 1 153 ? -25.297 -11.688 -11.43 1 97.81 153 VAL A C 1
ATOM 1191 O O . VAL A 1 153 ? -25.359 -12.609 -10.609 1 97.81 153 VAL A O 1
ATOM 1194 N N . LEU A 1 154 ? -25.047 -11.867 -12.734 1 96.25 154 LEU A N 1
ATOM 1195 C CA . LEU A 1 154 ? -24.844 -13.195 -13.305 1 96.25 154 LEU A CA 1
ATOM 1196 C C . LEU A 1 154 ? -23.391 -13.633 -13.172 1 96.25 154 LEU A C 1
ATOM 1198 O O . LEU A 1 154 ? -23.109 -14.797 -12.906 1 96.25 154 LEU A O 1
ATOM 1202 N N . LYS A 1 155 ? -22.547 -12.664 -13.43 1 95.5 155 LYS A N 1
ATOM 1203 C CA . LYS A 1 155 ? -21.109 -12.922 -13.406 1 95.5 155 LYS A CA 1
ATOM 1204 C C . LYS A 1 155 ? -20.344 -11.703 -12.898 1 95.5 155 LYS A C 1
ATOM 1206 O O . LYS A 1 155 ? -20.719 -10.562 -13.188 1 95.5 155 LYS A O 1
ATOM 1211 N N . VAL A 1 156 ? -19.328 -12.055 -12.156 1 97.38 156 VAL A N 1
ATOM 1212 C CA . VAL A 1 156 ? -18.438 -11 -11.695 1 97.38 156 VAL A CA 1
ATOM 1213 C C . VAL A 1 156 ? -17.141 -11.039 -12.492 1 97.38 156 VAL A C 1
ATOM 1215 O O . VAL A 1 156 ? -16.359 -12 -12.391 1 97.38 156 VAL A O 1
ATOM 1218 N N . PHE A 1 157 ? -16.891 -10.016 -13.305 1 95.06 157 PHE A N 1
ATOM 1219 C CA . PHE A 1 157 ? -15.68 -9.93 -14.109 1 95.06 157 PHE A CA 1
ATOM 1220 C C . PHE A 1 157 ? -14.492 -9.484 -13.25 1 95.06 157 PHE A C 1
ATOM 1222 O O . PHE A 1 157 ? -13.375 -9.969 -13.445 1 95.06 157 PHE A O 1
ATOM 1229 N N . GLN A 1 158 ? -14.75 -8.523 -12.414 1 96.88 158 GLN A N 1
ATOM 1230 C CA . GLN A 1 158 ? -13.773 -7.969 -11.477 1 96.88 158 GLN A CA 1
ATOM 1231 C C . GLN A 1 158 ? -14.422 -7.605 -10.148 1 96.88 158 GLN A C 1
ATOM 1233 O O . GLN A 1 158 ? -15.406 -6.859 -10.117 1 96.88 158 GLN A O 1
ATOM 1238 N N . LYS A 1 159 ? -13.867 -8.219 -9.102 1 98.19 159 LYS A N 1
ATOM 1239 C CA . LYS A 1 159 ? -14.43 -7.949 -7.781 1 98.19 159 LYS A CA 1
ATOM 1240 C C . LYS A 1 159 ? -14.156 -6.512 -7.352 1 98.19 159 LYS A C 1
ATOM 1242 O O . LYS A 1 159 ? -13.172 -5.91 -7.773 1 98.19 159 LYS A O 1
ATOM 1247 N N . GLY A 1 160 ? -15.094 -5.949 -6.535 1 98.44 160 GLY A N 1
ATOM 1248 C CA . GLY A 1 160 ? -14.93 -4.621 -5.965 1 98.44 160 GLY A CA 1
ATOM 1249 C C . GLY A 1 160 ? -14.266 -4.641 -4.602 1 98.44 160 GLY A C 1
ATOM 1250 O O . GLY A 1 160 ? -14.047 -5.707 -4.023 1 98.44 160 GLY A O 1
ATOM 1251 N N . TYR A 1 161 ? -13.922 -3.393 -4.16 1 98.62 161 TYR A N 1
ATOM 1252 C CA . TYR A 1 161 ? -13.281 -3.287 -2.854 1 98.62 161 TYR A CA 1
ATOM 1253 C C . TYR A 1 161 ? -13.711 -2.016 -2.133 1 98.62 161 TYR A C 1
ATOM 1255 O O . TYR A 1 161 ? -13.906 -0.973 -2.764 1 98.62 161 TYR A O 1
ATOM 1263 N N . LEU A 1 162 ? -13.875 -2.215 -0.861 1 97.44 162 LEU A N 1
ATOM 1264 C CA . LEU A 1 162 ? -14.039 -1.081 0.041 1 97.44 162 LEU A CA 1
ATOM 1265 C C . LEU A 1 162 ? -12.789 -0.869 0.887 1 97.44 162 LEU A C 1
ATOM 1267 O O . LEU A 1 162 ? -12.164 -1.835 1.323 1 97.44 162 LEU A O 1
ATOM 1271 N N . LEU A 1 163 ? -12.453 0.418 1.059 1 95.88 163 LEU A N 1
ATOM 1272 C CA . LEU A 1 163 ? -11.398 0.785 2.004 1 95.88 163 LEU A CA 1
ATOM 1273 C C . LEU A 1 163 ? -11.984 1.548 3.189 1 95.88 163 LEU A C 1
ATOM 1275 O O . LEU A 1 163 ? -12.438 2.684 3.039 1 95.88 163 LEU A O 1
ATOM 1279 N N . SER A 1 164 ? -11.977 0.947 4.285 1 92.75 164 SER A N 1
ATOM 1280 C CA . SER A 1 164 ? -12.539 1.553 5.484 1 92.75 164 SER A CA 1
ATOM 1281 C C . SER A 1 164 ? -13.969 2.033 5.242 1 92.75 164 SER A C 1
ATOM 1283 O O . SER A 1 164 ? -14.312 3.164 5.59 1 92.75 164 SER A O 1
ATOM 1285 N N . GLY A 1 165 ? -14.68 1.251 4.57 1 93.56 165 GLY A N 1
ATOM 1286 C CA . GLY A 1 165 ? -16.094 1.518 4.352 1 93.56 165 GLY A CA 1
ATOM 1287 C C . GLY A 1 165 ? -16.359 2.35 3.111 1 93.56 165 GLY A C 1
ATOM 1288 O O . GLY A 1 165 ? -17.5 2.471 2.674 1 93.56 165 GLY A O 1
ATOM 1289 N N . ARG A 1 166 ? -15.32 2.881 2.564 1 94.81 166 ARG A N 1
ATOM 1290 C CA . ARG A 1 166 ? -15.469 3.695 1.361 1 94.81 166 ARG A CA 1
ATOM 1291 C C . ARG A 1 166 ? -15.125 2.889 0.113 1 94.81 166 ARG A C 1
ATOM 1293 O O . ARG A 1 166 ? -14.203 2.072 0.126 1 94.81 166 ARG A O 1
ATOM 1300 N N . LEU A 1 167 ? -15.891 3.268 -0.929 1 97.5 167 LEU A N 1
ATOM 1301 C CA . LEU A 1 167 ? -15.695 2.529 -2.172 1 97.5 167 LEU A CA 1
ATOM 1302 C C . LEU A 1 167 ? -14.336 2.854 -2.785 1 97.5 167 LEU A C 1
ATOM 1304 O O . LEU A 1 167 ? -14.023 4.02 -3.029 1 97.5 167 LEU A O 1
ATOM 1308 N N . LEU A 1 168 ? -13.555 1.885 -2.98 1 97.69 168 LEU A N 1
ATOM 1309 C CA . LEU A 1 168 ? -12.258 2.025 -3.635 1 97.69 168 LEU A CA 1
ATOM 1310 C C . LEU A 1 168 ? -12.359 1.703 -5.121 1 97.69 168 LEU A C 1
ATOM 1312 O O . LEU A 1 168 ? -11.805 2.418 -5.957 1 97.69 168 LEU A O 1
ATOM 1316 N N . ARG A 1 169 ? -13.055 0.651 -5.484 1 97.88 169 ARG A N 1
ATOM 1317 C CA . ARG A 1 169 ? -13.312 0.195 -6.844 1 97.88 169 ARG A CA 1
ATOM 1318 C C . ARG A 1 169 ? -14.625 -0.578 -6.922 1 97.88 169 ARG A C 1
ATOM 1320 O O . ARG A 1 169 ? -14.852 -1.511 -6.148 1 97.88 169 ARG A O 1
ATOM 1327 N N . PRO A 1 170 ? -15.484 -0.177 -7.809 1 98.19 170 PRO A N 1
ATOM 1328 C CA . PRO A 1 170 ? -16.719 -0.958 -7.953 1 98.19 170 PRO A CA 1
ATOM 1329 C C . PRO A 1 170 ? -16.469 -2.332 -8.57 1 98.19 170 PRO A C 1
ATOM 1331 O O . PRO A 1 170 ? -15.477 -2.529 -9.273 1 98.19 170 PRO A O 1
ATOM 1334 N N . ALA A 1 171 ? -17.406 -3.26 -8.195 1 98.69 171 ALA A N 1
ATOM 1335 C CA . ALA A 1 171 ? -17.359 -4.555 -8.867 1 98.69 171 ALA A CA 1
ATOM 1336 C C . ALA A 1 171 ? -17.859 -4.441 -10.305 1 98.69 171 ALA A C 1
ATOM 1338 O O . ALA A 1 171 ? -18.891 -3.816 -10.562 1 98.69 171 ALA A O 1
ATOM 1339 N N . MET A 1 172 ? -17.078 -4.941 -11.211 1 98.38 172 MET A N 1
ATOM 1340 C CA . MET A 1 172 ? -17.531 -5.016 -12.602 1 98.38 172 MET A CA 1
ATOM 1341 C C . MET A 1 172 ? -18.297 -6.305 -12.852 1 98.38 172 MET A C 1
ATOM 1343 O O . MET A 1 172 ? -17.75 -7.398 -12.719 1 98.38 172 MET A O 1
ATOM 1347 N N . VAL A 1 173 ? -19.578 -6.117 -13.312 1 98.38 173 VAL A N 1
ATOM 1348 C CA . VAL A 1 173 ? -20.453 -7.285 -13.281 1 98.38 173 VAL A CA 1
ATOM 1349 C C . VAL A 1 173 ? -21.281 -7.355 -14.57 1 98.38 173 VAL A C 1
ATOM 1351 O O . VAL A 1 173 ? -21.359 -6.375 -15.312 1 98.38 173 VAL A O 1
ATOM 1354 N N . VAL A 1 174 ? -21.75 -8.586 -14.836 1 97.69 174 VAL A N 1
ATOM 1355 C CA . VAL A 1 174 ? -22.781 -8.812 -15.844 1 97.69 174 VAL A CA 1
ATOM 1356 C C . VAL A 1 174 ? -24.141 -8.961 -15.172 1 97.69 174 VAL A C 1
ATOM 1358 O O . VAL A 1 174 ? -24.297 -9.742 -14.227 1 97.69 174 VAL A O 1
ATOM 1361 N N . VAL A 1 175 ? -25.062 -8.266 -15.664 1 97.75 175 VAL A N 1
ATOM 1362 C CA . VAL A 1 175 ? -26.375 -8.227 -15.016 1 97.75 175 VAL A CA 1
ATOM 1363 C C . VAL A 1 175 ? -27.391 -9 -15.852 1 97.75 175 VAL A C 1
ATOM 1365 O O . VAL A 1 175 ? -27.359 -8.945 -17.078 1 97.75 175 VAL A O 1
ATOM 1368 N N . SER A 1 176 ? -28.281 -9.688 -15.148 1 96.62 176 SER A N 1
ATOM 1369 C CA . SER A 1 176 ? -29.297 -10.492 -15.805 1 96.62 176 SER A CA 1
ATOM 1370 C C . SER A 1 176 ? -30.438 -9.617 -16.328 1 96.62 176 SER A C 1
ATOM 1372 O O . SER A 1 176 ? -30.812 -8.625 -15.688 1 96.62 176 SER A O 1
ATOM 1374 N N . LYS A 1 177 ? -30.969 -9.992 -17.516 1 94.12 177 LYS A N 1
ATOM 1375 C CA . LYS A 1 177 ? -32.188 -9.398 -18.031 1 94.12 177 LYS A CA 1
ATOM 1376 C C . LYS A 1 177 ? -33.219 -10.477 -18.406 1 94.12 177 LYS A C 1
ATOM 1378 O O . LYS A 1 177 ? -32.844 -11.617 -18.703 1 94.12 177 LYS A O 1
ATOM 1383 N N . ALA A 1 178 ? -34.438 -10.148 -18.359 1 89.06 178 ALA A N 1
ATOM 1384 C CA . ALA A 1 178 ? -35.5 -11.086 -18.75 1 89.06 178 ALA A CA 1
ATOM 1385 C C . ALA A 1 178 ? -35.438 -11.43 -20.234 1 89.06 178 ALA A C 1
ATOM 1387 O O . ALA A 1 178 ? -35.125 -10.562 -21.062 1 89.06 178 ALA A O 1
ATOM 1388 N N . PRO A 1 179 ? -35.625 -12.742 -20.547 1 85.75 179 PRO A N 1
ATOM 1389 C CA . PRO A 1 179 ? -35.625 -13.117 -21.969 1 85.75 179 PRO A CA 1
ATOM 1390 C C . PRO A 1 179 ? -36.75 -12.43 -22.766 1 85.75 179 PRO A C 1
ATOM 1392 O O . PRO A 1 179 ? -37.812 -12.133 -22.219 1 85.75 179 PRO A O 1
ATOM 1395 N N . THR A 1 180 ? -36.344 -11.922 -23.922 1 77.06 180 THR A N 1
ATOM 1396 C CA . THR A 1 180 ? -37.344 -11.336 -24.812 1 77.06 180 THR A CA 1
ATOM 1397 C C . THR A 1 180 ? -38.25 -12.422 -25.391 1 77.06 180 THR A C 1
ATOM 1399 O O . THR A 1 180 ? -37.781 -13.438 -25.891 1 77.06 180 THR A O 1
ATOM 1402 N N . PRO A 1 181 ? -39.531 -12.484 -25.109 1 71.81 181 PRO A N 1
ATOM 1403 C CA . PRO A 1 181 ? -40.438 -13.461 -25.75 1 71.81 181 PRO A CA 1
ATOM 1404 C C . PRO A 1 181 ? -40.281 -13.508 -27.266 1 71.81 181 PRO A C 1
ATOM 1406 O O . PRO A 1 181 ? -39.969 -12.492 -27.891 1 71.81 181 PRO A O 1
ATOM 1409 N N . SER A 1 182 ? -39.75 -14.602 -27.844 1 61.25 182 SER A N 1
ATOM 1410 C CA . SER A 1 182 ? -39.781 -14.781 -29.281 1 61.25 182 SER A CA 1
ATOM 1411 C C . SER A 1 182 ? -41.188 -14.594 -29.844 1 61.25 182 SER A C 1
ATOM 1413 O O . SER A 1 182 ? -42.156 -15.148 -29.312 1 61.25 182 SER A O 1
ATOM 1415 N N . ASN A 1 183 ? -41.5 -13.477 -30.344 1 53.03 183 ASN A N 1
ATOM 1416 C CA . ASN A 1 183 ? -42.781 -13.297 -31.031 1 53.03 183 ASN A CA 1
ATOM 1417 C C . ASN A 1 183 ? -43 -14.359 -32.125 1 53.03 183 ASN A C 1
ATOM 1419 O O . ASN A 1 183 ? -42.875 -14.07 -33.312 1 53.03 183 ASN A O 1
ATOM 1423 N N . ASP A 1 184 ? -42.562 -15.539 -32.219 1 50.75 184 ASP A N 1
ATOM 1424 C CA . ASP A 1 184 ? -43.031 -16.375 -33.312 1 50.75 184 ASP A CA 1
ATOM 1425 C C . ASP A 1 184 ? -44.531 -16.672 -33.188 1 50.75 184 ASP A C 1
ATOM 1427 O O . ASP A 1 184 ? -45.094 -17.422 -33.969 1 50.75 184 ASP A O 1
ATOM 1431 N N . GLU A 1 185 ? -45.281 -16.484 -32.219 1 42.59 185 GLU A N 1
ATOM 1432 C CA . GLU A 1 185 ? -46.656 -17.031 -32.312 1 42.59 185 GLU A CA 1
ATOM 1433 C C . GLU A 1 185 ? -47.531 -16.172 -33.219 1 42.59 185 GLU A C 1
ATOM 1435 O O . GLU A 1 185 ? -48.562 -16.625 -33.688 1 42.59 185 GLU A O 1
ATOM 1440 N N . GLN A 1 186 ? -47.625 -14.867 -33.344 1 38.75 186 GLN A N 1
ATOM 1441 C CA . GLN A 1 186 ? -48.781 -14.234 -33.969 1 38.75 186 GLN A CA 1
ATOM 1442 C C . GLN A 1 186 ? -48.688 -14.242 -35.469 1 38.75 186 GLN A C 1
ATOM 1444 O O . GLN A 1 186 ? -49.438 -13.539 -36.156 1 38.75 186 GLN A O 1
ATOM 1449 N N . ALA A 1 187 ? -48.062 -15.32 -36.281 1 28.2 187 ALA A N 1
ATOM 1450 C CA . ALA A 1 187 ? -48.781 -15.461 -37.531 1 28.2 187 ALA A CA 1
ATOM 1451 C C . ALA A 1 187 ? -49.969 -16.406 -37.406 1 28.2 187 ALA A C 1
ATOM 1453 O O . ALA A 1 187 ? -49.906 -17.375 -36.625 1 28.2 187 ALA A O 1
ATOM 1454 N N . MET B 1 1 ? -12.188 103.688 79.812 1 28.8 1 MET B N 1
ATOM 1455 C CA . MET B 1 1 ? -13.039 103 78.875 1 28.8 1 MET B CA 1
ATOM 1456 C C . MET B 1 1 ? -12.242 102.5 77.688 1 28.8 1 MET B C 1
ATOM 1458 O O . MET B 1 1 ? -12.078 103.25 76.688 1 28.8 1 MET B O 1
ATOM 1462 N N . ALA B 1 2 ? -11.055 101.688 77.938 1 38.66 2 ALA B N 1
ATOM 1463 C CA . ALA B 1 2 ? -9.984 101.312 77 1 38.66 2 ALA B CA 1
ATOM 1464 C C . ALA B 1 2 ? -10.531 100.5 75.875 1 38.66 2 ALA B C 1
ATOM 1466 O O . ALA B 1 2 ? -11.266 99.5 76.125 1 38.66 2 ALA B O 1
ATOM 1467 N N . ASP B 1 3 ? -10.789 101.125 74.688 1 34.62 3 ASP B N 1
ATOM 1468 C CA . ASP B 1 3 ? -11.211 100.625 73.438 1 34.62 3 ASP B CA 1
ATOM 1469 C C . ASP B 1 3 ? -10.289 99.5 72.938 1 34.62 3 ASP B C 1
ATOM 1471 O O . ASP B 1 3 ? -9.094 99.688 72.75 1 34.62 3 ASP B O 1
ATOM 1475 N N . GLU B 1 4 ? -10.367 98.312 73.562 1 37.41 4 GLU B N 1
ATOM 1476 C CA . GLU B 1 4 ? -9.578 97.125 73.188 1 37.41 4 GLU B CA 1
ATOM 1477 C C . GLU B 1 4 ? -9.68 96.812 71.688 1 37.41 4 GLU B C 1
ATOM 1479 O O . GLU B 1 4 ? -10.789 96.688 71.125 1 37.41 4 GLU B O 1
ATOM 1484 N N . GLN B 1 5 ? -8.719 97.375 70.875 1 36.5 5 GLN B N 1
ATOM 1485 C CA . GLN B 1 5 ? -8.461 97.125 69.438 1 36.5 5 GLN B CA 1
ATOM 1486 C C . GLN B 1 5 ? -8.516 95.688 69.062 1 36.5 5 GLN B C 1
ATOM 1488 O O . GLN B 1 5 ? -7.809 94.875 69.625 1 36.5 5 GLN B O 1
ATOM 1493 N N . ASN B 1 6 ? -9.711 95.125 68.75 1 37.53 6 ASN B N 1
ATOM 1494 C CA . ASN B 1 6 ? -10 93.812 68.188 1 37.53 6 ASN B CA 1
ATOM 1495 C C . ASN B 1 6 ? -9.078 93.5 67 1 37.53 6 ASN B C 1
ATOM 1497 O O . ASN B 1 6 ? -9.109 94.188 66 1 37.53 6 ASN B O 1
ATOM 1501 N N . LEU B 1 7 ? -7.801 93.062 67.188 1 36.81 7 LEU B N 1
ATOM 1502 C CA . LEU B 1 7 ? -6.855 92.625 66.188 1 36.81 7 LEU B CA 1
ATOM 1503 C C . LEU B 1 7 ? -7.492 91.562 65.312 1 36.81 7 LEU B C 1
ATOM 1505 O O . LEU B 1 7 ? -7.957 90.5 65.812 1 36.81 7 LEU B O 1
ATOM 1509 N N . ASP B 1 8 ? -8.305 91.938 64.312 1 36.31 8 ASP B N 1
ATOM 1510 C CA . ASP B 1 8 ? -8.836 91.125 63.281 1 36.31 8 ASP B CA 1
ATOM 1511 C C . ASP B 1 8 ? -7.75 90.25 62.688 1 36.31 8 ASP B C 1
ATOM 1513 O O . ASP B 1 8 ? -6.75 90.688 62.156 1 36.31 8 ASP B O 1
ATOM 1517 N N . ASN B 1 9 ? -7.363 89.125 63.375 1 39.81 9 ASN B N 1
ATOM 1518 C CA . ASN B 1 9 ? -6.496 88.062 62.906 1 39.81 9 ASN B CA 1
ATOM 1519 C C . ASN B 1 9 ? -6.902 87.562 61.5 1 39.81 9 ASN B C 1
ATOM 1521 O O . ASN B 1 9 ? -7.969 87 61.312 1 39.81 9 ASN B O 1
ATOM 1525 N N . ARG B 1 10 ? -6.703 88.438 60.469 1 40.25 10 ARG B N 1
ATOM 1526 C CA . ARG B 1 10 ? -6.871 88.062 59.094 1 40.25 10 ARG B CA 1
ATOM 1527 C C . ARG B 1 10 ? -6.168 86.75 58.812 1 40.25 10 ARG B C 1
ATOM 1529 O O . ARG B 1 10 ? -4.984 86.562 59.094 1 40.25 10 ARG B O 1
ATOM 1536 N N . ALA B 1 11 ? -6.98 85.625 58.812 1 43.69 11 ALA B N 1
ATOM 1537 C CA . ALA B 1 11 ? -6.586 84.25 58.438 1 43.69 11 ALA B CA 1
ATOM 1538 C C . ALA B 1 11 ? -5.777 84.25 57.156 1 43.69 11 ALA B C 1
ATOM 1540 O O . ALA B 1 11 ? -6.086 85 56.219 1 43.69 11 ALA B O 1
ATOM 1541 N N . PRO B 1 12 ? -4.504 84 57.156 1 40.62 12 PRO B N 1
ATOM 1542 C CA . PRO B 1 12 ? -3.711 83.875 55.938 1 40.62 12 PRO B CA 1
ATOM 1543 C C . PRO B 1 12 ? -4.434 83.125 54.812 1 40.62 12 PRO B C 1
ATOM 1545 O O . PRO B 1 12 ? -5.223 82.25 55.094 1 40.62 12 PRO B O 1
ATOM 1548 N N . GLU B 1 13 ? -4.902 83.812 53.781 1 37.16 13 GLU B N 1
ATOM 1549 C CA . GLU B 1 13 ? -5.41 83.188 52.531 1 37.16 13 GLU B CA 1
ATOM 1550 C C . GLU B 1 13 ? -4.547 82 52.094 1 37.16 13 GLU B C 1
ATOM 1552 O O . GLU B 1 13 ? -3.338 82.188 51.906 1 37.16 13 GLU B O 1
ATOM 1557 N N . GLU B 1 14 ? -4.801 80.812 52.625 1 39.22 14 GLU B N 1
ATOM 1558 C CA . GLU B 1 14 ? -4.156 79.562 52.156 1 39.22 14 GLU B CA 1
ATOM 1559 C C . GLU B 1 14 ? -4.07 79.625 50.625 1 39.22 14 GLU B C 1
ATOM 1561 O O . GLU B 1 14 ? -5.082 79.75 49.938 1 39.22 14 GLU B O 1
ATOM 1566 N N . THR B 1 15 ? -3.02 80.125 50.031 1 41.59 15 THR B N 1
ATOM 1567 C CA . THR B 1 15 ? -2.746 80 48.594 1 41.59 15 THR B CA 1
ATOM 1568 C C . THR B 1 15 ? -3.094 78.562 48.094 1 41.59 15 THR B C 1
ATOM 1570 O O . THR B 1 15 ? -2.701 77.562 48.719 1 41.59 15 THR B O 1
ATOM 1573 N N . PRO B 1 16 ? -4.207 78.375 47.438 1 41.62 16 PRO B N 1
ATOM 1574 C CA . PRO B 1 16 ? -4.504 77.125 46.812 1 41.62 16 PRO B CA 1
ATOM 1575 C C . PRO B 1 16 ? -3.273 76.438 46.219 1 41.62 16 PRO B C 1
ATOM 1577 O O . PRO B 1 16 ? -2.58 77.062 45.406 1 41.62 16 PRO B O 1
ATOM 1580 N N . ALA B 1 17 ? -2.584 75.625 46.844 1 42.97 17 ALA B N 1
ATOM 1581 C CA . ALA B 1 17 ? -1.478 74.75 46.344 1 42.97 17 ALA B CA 1
ATOM 1582 C C . ALA B 1 17 ? -1.729 74.312 44.938 1 42.97 17 ALA B C 1
ATOM 1584 O O . ALA B 1 17 ? -2.879 74.125 44.5 1 42.97 17 ALA B O 1
ATOM 1585 N N . ALA B 1 18 ? -0.777 74.188 44.031 1 44.81 18 ALA B N 1
ATOM 1586 C CA . ALA B 1 18 ? -0.572 73.875 42.625 1 44.81 18 ALA B CA 1
ATOM 1587 C C . ALA B 1 18 ? -1.14 72.5 42.312 1 44.81 18 ALA B C 1
ATOM 1589 O O . ALA B 1 18 ? -0.574 71.438 42.688 1 44.81 18 ALA B O 1
ATOM 1590 N N . GLU B 1 19 ? -2.355 72.125 42.312 1 46.22 19 GLU B N 1
ATOM 1591 C CA . GLU B 1 19 ? -3.082 71 41.781 1 46.22 19 GLU B CA 1
ATOM 1592 C C . GLU B 1 19 ? -2.547 70.625 40.406 1 46.22 19 GLU B C 1
ATOM 1594 O O . GLU B 1 19 ? -2.979 69.625 39.812 1 46.22 19 GLU B O 1
ATOM 1599 N N . GLY B 1 20 ? -1.86 71.438 39.75 1 50.16 20 GLY B N 1
ATOM 1600 C CA . GLY B 1 20 ? -1.448 71.188 38.375 1 50.16 20 GLY B CA 1
ATOM 1601 C C . GLY B 1 20 ? -0.438 70.062 38.25 1 50.16 20 GLY B C 1
ATOM 1602 O O . GLY B 1 20 ? -0.269 69.5 37.156 1 50.16 20 GLY B O 1
ATOM 1603 N N . THR B 1 21 ? 0.474 69.875 39.188 1 57.19 21 THR B N 1
ATOM 1604 C CA . THR B 1 21 ? 1.589 68.938 39.094 1 57.19 21 THR B CA 1
ATOM 1605 C C . THR B 1 21 ? 1.09 67.5 39.188 1 57.19 21 THR B C 1
ATOM 1607 O O . THR B 1 21 ? 1.617 66.625 38.5 1 57.19 21 THR B O 1
ATOM 1610 N N . SER B 1 22 ? -0.013 67.312 39.812 1 65.25 22 SER B N 1
ATOM 1611 C CA . SER B 1 22 ? -0.468 65.938 40.094 1 65.25 22 SER B CA 1
ATOM 1612 C C . SER B 1 22 ? -1.13 65.312 38.875 1 65.25 22 SER B C 1
ATOM 1614 O O . SER B 1 22 ? -0.897 64.125 38.562 1 65.25 22 SER B O 1
ATOM 1616 N N . ALA B 1 23 ? -1.793 66.125 38.188 1 68 23 ALA B N 1
ATOM 1617 C CA . ALA B 1 23 ? -2.502 65.625 37.031 1 68 23 ALA B CA 1
ATOM 1618 C C . ALA B 1 23 ? -1.531 65.25 35.906 1 68 23 ALA B C 1
ATOM 1620 O O . ALA B 1 23 ? -1.673 64.188 35.281 1 68 23 ALA B O 1
ATOM 1621 N N . GLY B 1 24 ? -0.506 66 35.719 1 68.12 24 GLY B N 1
ATOM 1622 C CA . GLY B 1 24 ? 0.517 65.75 34.719 1 68.12 24 GLY B CA 1
ATOM 1623 C C . GLY B 1 24 ? 1.363 64.5 35.031 1 68.12 24 GLY B C 1
ATOM 1624 O O . GLY B 1 24 ? 1.712 63.75 34.125 1 68.12 24 GLY B O 1
ATOM 1625 N N . GLU B 1 25 ? 1.681 64.312 36.312 1 74.75 25 GLU B N 1
ATOM 1626 C CA . GLU B 1 25 ? 2.475 63.156 36.75 1 74.75 25 GLU B CA 1
ATOM 1627 C C . GLU B 1 25 ? 1.692 61.875 36.594 1 74.75 25 GLU B C 1
ATOM 1629 O O . GLU B 1 25 ? 2.254 60.844 36.219 1 74.75 25 GLU B O 1
ATOM 1634 N N . ASP B 1 26 ? 0.41 62.031 36.812 1 83.56 26 ASP B N 1
ATOM 1635 C CA . ASP B 1 26 ? -0.457 60.875 36.688 1 83.56 26 ASP B CA 1
ATOM 1636 C C . ASP B 1 26 ? -0.594 60.469 35.219 1 83.56 26 ASP B C 1
ATOM 1638 O O . ASP B 1 26 ? -0.569 59.281 34.906 1 83.56 26 ASP B O 1
ATOM 1642 N N . LEU B 1 27 ? -0.65 61.469 34.281 1 87.19 27 LEU B N 1
ATOM 1643 C CA . LEU B 1 27 ? -0.757 61.188 32.875 1 87.19 27 LEU B CA 1
ATOM 1644 C C . LEU B 1 27 ? 0.555 60.625 32.312 1 87.19 27 LEU B C 1
ATOM 1646 O O . LEU B 1 27 ? 0.549 59.719 31.484 1 87.19 27 LEU B O 1
ATOM 1650 N N . ALA B 1 28 ? 1.647 61.156 32.844 1 86.19 28 ALA B N 1
ATOM 1651 C CA . ALA B 1 28 ? 2.957 60.656 32.438 1 86.19 28 ALA B CA 1
ATOM 1652 C C . ALA B 1 28 ? 3.154 59.219 32.875 1 86.19 28 ALA B C 1
ATOM 1654 O O . ALA B 1 28 ? 3.699 58.406 32.125 1 86.19 28 ALA B O 1
ATOM 1655 N N . ALA B 1 29 ? 2.652 58.875 34 1 90.88 29 ALA B N 1
ATOM 1656 C CA . ALA B 1 29 ? 2.723 57.5 34.5 1 90.88 29 ALA B CA 1
ATOM 1657 C C . ALA B 1 29 ? 1.85 56.562 33.688 1 90.88 29 ALA B C 1
ATOM 1659 O O . ALA B 1 29 ? 2.238 55.438 33.406 1 90.88 29 ALA B O 1
ATOM 1660 N N . ARG B 1 30 ? 0.732 57.031 33.312 1 93.44 30 ARG B N 1
ATOM 1661 C CA . ARG B 1 30 ? -0.178 56.25 32.5 1 93.44 30 ARG B CA 1
ATOM 1662 C C . ARG B 1 30 ? 0.406 56 31.109 1 93.44 30 ARG B C 1
ATOM 1664 O O . ARG B 1 30 ? 0.282 54.906 30.547 1 93.44 30 ARG B O 1
ATOM 1671 N N . VAL B 1 31 ? 1.037 57.031 30.531 1 92.81 31 VAL B N 1
ATOM 1672 C CA . VAL B 1 31 ? 1.685 56.906 29.234 1 92.81 31 VAL B CA 1
ATOM 1673 C C . VAL B 1 31 ? 2.785 55.844 29.297 1 92.81 31 VAL B C 1
ATOM 1675 O O . VAL B 1 31 ? 2.875 54.969 28.422 1 92.81 31 VAL B O 1
ATOM 1678 N N . GLN B 1 32 ? 3.541 55.906 30.359 1 93.06 32 GLN B N 1
ATOM 1679 C CA . GLN B 1 32 ? 4.617 54.938 30.531 1 93.06 32 GLN B CA 1
ATOM 1680 C C . GLN B 1 32 ? 4.062 53.531 30.656 1 93.06 32 GLN B C 1
ATOM 1682 O O . GLN B 1 32 ? 4.582 52.562 30.062 1 93.06 32 GLN B O 1
ATOM 1687 N N . ALA B 1 33 ? 3.025 53.375 31.406 1 95 33 ALA B N 1
ATOM 1688 C CA . ALA B 1 33 ? 2.4 52.062 31.594 1 95 33 ALA B CA 1
ATOM 1689 C C . ALA B 1 33 ? 1.839 51.531 30.281 1 95 33 ALA B C 1
ATOM 1691 O O . ALA B 1 33 ? 1.997 50.344 29.984 1 95 33 ALA B O 1
ATOM 1692 N N . LEU B 1 34 ? 1.229 52.406 29.516 1 95.44 34 LEU B N 1
ATOM 1693 C CA . LEU B 1 34 ? 0.628 52 28.25 1 95.44 34 LEU B CA 1
ATOM 1694 C C . LEU B 1 34 ? 1.703 51.656 27.219 1 95.44 34 LEU B C 1
ATOM 1696 O O . LEU B 1 34 ? 1.529 50.719 26.438 1 95.44 34 LEU B O 1
ATOM 1700 N N . GLU B 1 35 ? 2.812 52.344 27.219 1 94.62 35 GLU B N 1
ATOM 1701 C CA . GLU B 1 35 ? 3.924 52.031 26.312 1 94.62 35 GLU B CA 1
ATOM 1702 C C . GLU B 1 35 ? 4.52 50.688 26.625 1 94.62 35 GLU B C 1
ATOM 1704 O O . GLU B 1 35 ? 4.855 49.906 25.719 1 94.62 35 GLU B O 1
ATOM 1709 N N . GLU B 1 36 ? 4.578 50.344 27.906 1 95.06 36 GLU B N 1
ATOM 1710 C CA . GLU B 1 36 ? 5.094 49.031 28.312 1 95.06 36 GLU B CA 1
ATOM 1711 C C . GLU B 1 36 ? 4.141 47.906 27.922 1 95.06 36 GLU B C 1
ATOM 1713 O O . GLU B 1 36 ? 4.578 46.875 27.422 1 95.06 36 GLU B O 1
ATOM 1718 N N . GLN B 1 37 ? 2.893 48.156 28.141 1 94.19 37 GLN B N 1
ATOM 1719 C CA . GLN B 1 37 ? 1.891 47.188 27.766 1 94.19 37 GLN B CA 1
ATOM 1720 C C . GLN B 1 37 ? 1.866 46.969 26.25 1 94.19 37 GLN B C 1
ATOM 1722 O O . GLN B 1 37 ? 1.729 45.844 25.781 1 94.19 37 GLN B O 1
ATOM 1727 N N . LEU B 1 38 ? 2 48 25.5 1 93.88 38 LEU B N 1
ATOM 1728 C CA . LEU B 1 38 ? 2.029 47.938 24.047 1 93.88 38 LEU B CA 1
ATOM 1729 C C . LEU B 1 38 ? 3.25 47.156 23.562 1 93.88 38 LEU B C 1
ATOM 1731 O O . LEU B 1 38 ? 3.141 46.312 22.672 1 93.88 38 LEU B O 1
ATOM 1735 N N . ALA B 1 39 ? 4.391 47.5 24.172 1 93.44 39 ALA B N 1
ATOM 1736 C CA . ALA B 1 39 ? 5.617 46.781 23.828 1 93.44 39 ALA B CA 1
ATOM 1737 C C . ALA B 1 39 ? 5.484 45.281 24.094 1 93.44 39 ALA B C 1
ATOM 1739 O O . ALA B 1 39 ? 5.895 44.438 23.281 1 93.44 39 ALA B O 1
ATOM 1740 N N . ALA B 1 40 ? 4.855 44.938 25.219 1 91.94 40 ALA B N 1
ATOM 1741 C CA . ALA B 1 40 ? 4.641 43.562 25.578 1 91.94 40 ALA B CA 1
ATOM 1742 C C . ALA B 1 40 ? 3.688 42.875 24.609 1 91.94 40 ALA B C 1
ATOM 1744 O O . ALA B 1 40 ? 3.914 41.719 24.203 1 91.94 40 ALA B O 1
ATOM 1745 N N . ALA B 1 41 ? 2.676 43.594 24.203 1 88.69 41 ALA B N 1
ATOM 1746 C CA . ALA B 1 41 ? 1.689 43.062 23.266 1 88.69 41 ALA B CA 1
ATOM 1747 C C . ALA B 1 41 ? 2.303 42.844 21.891 1 88.69 41 ALA B C 1
ATOM 1749 O O . ALA B 1 41 ? 2.018 41.844 21.234 1 88.69 41 ALA B O 1
ATOM 1750 N N . GLN B 1 42 ? 3.137 43.781 21.516 1 88.81 42 GLN B N 1
ATOM 1751 C CA . GLN B 1 42 ? 3.803 43.656 20.219 1 88.81 42 GLN B CA 1
ATOM 1752 C C . GLN B 1 42 ? 4.777 42.469 20.219 1 88.81 42 GLN B C 1
ATOM 1754 O O . GLN B 1 42 ? 4.871 41.75 19.219 1 88.81 42 GLN B O 1
ATOM 1759 N N . ASP B 1 43 ? 5.457 42.281 21.328 1 90.44 43 ASP B N 1
ATOM 1760 C CA . ASP B 1 43 ? 6.363 41.156 21.453 1 90.44 43 ASP B CA 1
ATOM 1761 C C . ASP B 1 43 ? 5.598 39.844 21.422 1 90.44 43 ASP B C 1
ATOM 1763 O O . ASP B 1 43 ? 6.016 38.875 20.75 1 90.44 43 ASP B O 1
ATOM 1767 N N . GLN B 1 44 ? 4.488 39.812 22.125 1 85.25 44 GLN B N 1
ATOM 1768 C CA . GLN B 1 44 ? 3.646 38.625 22.141 1 85.25 44 GLN B CA 1
ATOM 1769 C C . GLN B 1 44 ? 3.113 38.312 20.75 1 85.25 44 GLN B C 1
ATOM 1771 O O . GLN B 1 44 ? 3.066 37.156 20.328 1 85.25 44 GLN B O 1
ATOM 1776 N N . ALA B 1 45 ? 2.787 39.375 19.969 1 84.12 45 ALA B N 1
ATOM 1777 C CA . ALA B 1 45 ? 2.271 39.219 18.625 1 84.12 45 ALA B CA 1
ATOM 1778 C C . ALA B 1 45 ? 3.346 38.656 17.688 1 84.12 45 ALA B C 1
ATOM 1780 O O . ALA B 1 45 ? 3.072 37.812 16.859 1 84.12 45 ALA B O 1
ATOM 1781 N N . LEU B 1 46 ? 4.535 39.219 17.906 1 86.88 46 LEU B N 1
ATOM 1782 C CA . LEU B 1 46 ? 5.652 38.75 17.094 1 86.88 46 LEU B CA 1
ATOM 1783 C C . LEU B 1 46 ? 5.973 37.312 17.391 1 86.88 46 LEU B C 1
ATOM 1785 O O . LEU B 1 46 ? 6.242 36.531 16.469 1 86.88 46 LEU B O 1
ATOM 1789 N N . ARG B 1 47 ? 5.906 36.938 18.625 1 86.69 47 ARG B N 1
ATOM 1790 C CA . ARG B 1 47 ? 6.164 35.531 19.016 1 86.69 47 ARG B CA 1
ATOM 1791 C C . ARG B 1 47 ? 5.066 34.625 18.5 1 86.69 47 ARG B C 1
ATOM 1793 O O . ARG B 1 47 ? 5.355 33.531 17.984 1 86.69 47 ARG B O 1
ATOM 1800 N N . ALA B 1 48 ? 3.832 35.094 18.547 1 83.81 48 ALA B N 1
ATOM 1801 C CA . ALA B 1 48 ? 2.709 34.312 18.047 1 83.81 48 ALA B CA 1
ATOM 1802 C C . ALA B 1 48 ? 2.82 34.094 16.547 1 83.81 48 ALA B C 1
ATOM 1804 O O . ALA B 1 48 ? 2.543 33 16.047 1 83.81 48 ALA B O 1
ATOM 1805 N N . ALA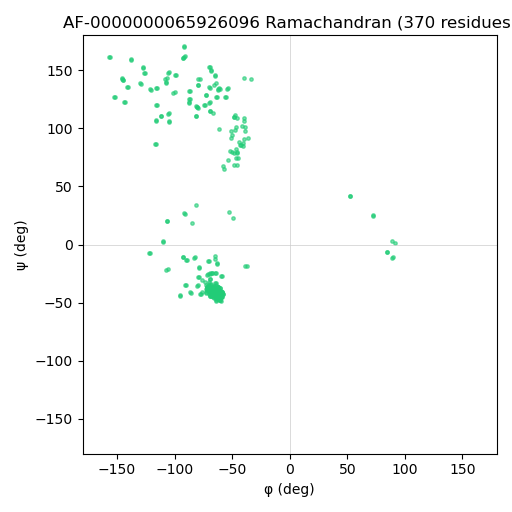 B 1 49 ? 3.281 35.094 15.805 1 84.75 49 ALA B N 1
ATOM 1806 C CA . ALA B 1 49 ? 3.451 35 14.359 1 84.75 49 ALA B CA 1
ATOM 1807 C C . ALA B 1 49 ? 4.555 34.031 14 1 84.75 49 ALA B C 1
ATOM 1809 O O . ALA B 1 49 ? 4.414 33.25 13.047 1 84.75 49 ALA B O 1
ATOM 1810 N N . ALA B 1 50 ? 5.586 34.062 14.828 1 89.06 50 ALA B N 1
ATOM 1811 C CA . ALA B 1 50 ? 6.691 33.125 14.609 1 89.06 50 ALA B CA 1
ATOM 1812 C C . ALA B 1 50 ? 6.262 31.688 14.891 1 89.06 50 ALA B C 1
ATOM 1814 O O . ALA B 1 50 ? 6.605 30.781 14.133 1 89.06 50 ALA B O 1
ATOM 1815 N N . GLU B 1 51 ? 5.5 31.531 15.945 1 89.88 51 GLU B N 1
ATOM 1816 C CA . GLU B 1 51 ? 5 30.203 16.297 1 89.88 51 GLU B CA 1
ATOM 1817 C C . GLU B 1 51 ? 4.066 29.672 15.211 1 89.88 51 GLU B C 1
ATOM 1819 O O . GLU B 1 51 ? 4.105 28.484 14.875 1 89.88 51 GLU B O 1
ATOM 1824 N N . LEU B 1 52 ? 3.293 30.609 14.672 1 88.44 52 LEU B N 1
ATOM 1825 C CA . LEU B 1 52 ? 2.379 30.234 13.602 1 88.44 52 LEU B CA 1
ATOM 1826 C C . LEU B 1 52 ? 3.146 29.734 12.383 1 88.44 52 LEU B C 1
ATOM 1828 O O . LEU B 1 52 ? 2.793 28.703 11.805 1 88.44 52 LEU B O 1
ATOM 1832 N N . GLN B 1 53 ? 4.172 30.422 11.992 1 89.62 53 GLN B N 1
ATOM 1833 C CA . GLN B 1 53 ? 4.984 30.016 10.852 1 89.62 53 GLN B CA 1
ATOM 1834 C C . GLN B 1 53 ? 5.648 28.656 11.102 1 89.62 53 GLN B C 1
ATOM 1836 O O . GLN B 1 53 ? 5.691 27.812 10.211 1 89.62 53 GLN B O 1
ATOM 1841 N N . ASN B 1 54 ? 6.051 28.438 12.359 1 92.31 54 ASN B N 1
ATOM 1842 C CA . ASN B 1 54 ? 6.684 27.172 12.727 1 92.31 54 ASN B CA 1
ATOM 1843 C C . ASN B 1 54 ? 5.691 26.016 12.68 1 92.31 54 ASN B C 1
ATOM 1845 O O . ASN B 1 54 ? 6.02 24.938 12.188 1 92.31 54 ASN B O 1
ATOM 1849 N N . VAL B 1 55 ? 4.539 26.297 13.141 1 91.44 55 VAL B N 1
ATOM 1850 C CA . VAL B 1 55 ? 3.508 25.266 13.172 1 91.44 55 VAL B CA 1
ATOM 1851 C C . VAL B 1 55 ? 3.111 24.875 11.75 1 91.44 55 VAL B C 1
ATOM 1853 O O . VAL B 1 55 ? 2.906 23.703 11.445 1 91.44 55 VAL B O 1
ATOM 1856 N N . ARG B 1 56 ? 3.033 25.891 10.859 1 90.31 56 ARG B N 1
ATOM 1857 C CA . ARG B 1 56 ? 2.695 25.641 9.469 1 90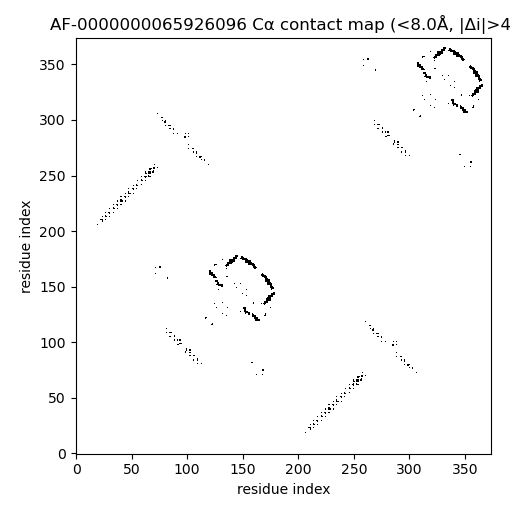.31 56 ARG B CA 1
ATOM 1858 C C . ARG B 1 56 ? 3.756 24.781 8.797 1 90.31 56 ARG B C 1
ATOM 1860 O O . ARG B 1 56 ? 3.43 23.797 8.109 1 90.31 56 ARG B O 1
ATOM 1867 N N . ARG B 1 57 ? 4.988 25.062 9.07 1 92.5 57 ARG B N 1
ATOM 1868 C CA . ARG B 1 57 ? 6.098 24.312 8.492 1 92.5 57 ARG B CA 1
ATOM 1869 C C . ARG B 1 57 ? 6.109 22.875 9 1 92.5 57 ARG B C 1
ATOM 1871 O O . ARG B 1 57 ? 6.258 21.938 8.219 1 92.5 57 ARG B O 1
ATOM 1878 N N . ARG B 1 58 ? 5.926 22.719 10.273 1 92.88 58 ARG B N 1
ATOM 1879 C CA . ARG B 1 58 ? 5.922 21.391 10.883 1 92.88 58 ARG B CA 1
ATOM 1880 C C . ARG B 1 58 ? 4.75 20.562 10.375 1 92.88 58 ARG B C 1
ATOM 1882 O O . ARG B 1 58 ? 4.895 19.375 10.117 1 92.88 58 ARG B O 1
ATOM 1889 N N . ALA B 1 59 ? 3.613 21.266 10.227 1 91.19 59 ALA B N 1
ATOM 1890 C CA . ALA B 1 59 ? 2.42 20.594 9.734 1 91.19 59 ALA B CA 1
ATOM 1891 C C . ALA B 1 59 ? 2.652 20 8.344 1 91.19 59 ALA B C 1
ATOM 1893 O O . ALA B 1 59 ? 2.254 18.875 8.07 1 91.19 59 ALA B O 1
ATOM 1894 N N . GLU B 1 60 ? 3.297 20.688 7.457 1 91.25 60 GLU B N 1
ATOM 1895 C CA . GLU B 1 60 ? 3.607 20.219 6.109 1 91.25 60 GLU B CA 1
ATOM 1896 C C . GLU B 1 60 ? 4.523 19 6.152 1 91.25 60 GLU B C 1
ATOM 1898 O O . GLU B 1 60 ? 4.312 18.031 5.418 1 91.25 60 GLU B O 1
ATOM 1903 N N . GLN B 1 61 ? 5.484 19.047 7.039 1 92.31 61 GLN B N 1
ATOM 1904 C CA . GLN B 1 61 ? 6.422 17.938 7.191 1 92.31 61 GLN B CA 1
ATOM 1905 C C . GLN B 1 61 ? 5.727 16.703 7.742 1 92.31 61 GLN B C 1
ATOM 1907 O O . GLN B 1 61 ? 5.996 15.578 7.301 1 92.31 61 GLN B O 1
ATOM 1912 N N . ASP B 1 62 ? 4.832 16.953 8.625 1 91.81 62 ASP B N 1
ATOM 1913 C CA . ASP B 1 62 ? 4.109 15.844 9.25 1 91.81 62 ASP B CA 1
ATOM 1914 C C . ASP B 1 62 ? 3.205 15.141 8.242 1 91.81 62 ASP B C 1
ATOM 1916 O O . ASP B 1 62 ? 3.062 13.914 8.289 1 91.81 62 ASP B O 1
ATOM 1920 N N . VAL B 1 63 ? 2.652 15.922 7.391 1 89.69 63 VAL B N 1
ATOM 1921 C CA . VAL B 1 63 ? 1.813 15.359 6.336 1 89.69 63 VAL B CA 1
ATOM 1922 C C . VAL B 1 63 ? 2.65 14.445 5.441 1 89.69 63 VAL B C 1
ATOM 1924 O O . VAL B 1 63 ? 2.232 13.328 5.117 1 89.69 63 VAL B O 1
ATOM 1927 N N . GLU B 1 64 ? 3.82 14.82 5.082 1 87.38 64 GLU B N 1
ATOM 1928 C CA . GLU B 1 64 ? 4.719 14.031 4.238 1 87.38 64 GLU B CA 1
ATOM 1929 C C . GLU B 1 64 ? 5.16 12.75 4.945 1 87.38 64 GLU B C 1
ATOM 1931 O O . GLU B 1 64 ? 5.168 11.68 4.344 1 87.38 64 GLU B O 1
ATOM 1936 N N . LYS B 1 65 ? 5.473 12.914 6.188 1 87.19 65 LYS B N 1
ATOM 1937 C CA . LYS B 1 65 ? 5.895 11.766 6.98 1 87.19 65 LYS B CA 1
ATOM 1938 C C . LYS B 1 65 ? 4.762 10.758 7.141 1 87.19 65 LYS B C 1
ATOM 1940 O O . LYS B 1 65 ? 4.98 9.547 7.059 1 87.19 65 LYS B O 1
ATOM 1945 N N . ALA B 1 66 ? 3.59 11.305 7.344 1 86.44 66 ALA B N 1
ATOM 1946 C CA . ALA B 1 66 ? 2.43 10.43 7.488 1 86.44 66 ALA B CA 1
ATOM 1947 C C . ALA B 1 66 ? 2.211 9.594 6.23 1 86.44 66 ALA B C 1
ATOM 1949 O O . ALA B 1 66 ? 1.926 8.398 6.316 1 86.44 66 ALA B O 1
ATOM 1950 N N . HIS B 1 67 ? 2.355 10.211 5.133 1 84.69 67 HIS B N 1
ATOM 1951 C CA . HIS B 1 67 ? 2.24 9.523 3.854 1 84.69 67 HIS B CA 1
ATOM 1952 C C . HIS B 1 67 ? 3.26 8.398 3.738 1 84.69 67 HIS B C 1
ATOM 1954 O O . HIS B 1 67 ? 2.9 7.258 3.447 1 84.69 67 HIS B O 1
ATOM 1960 N N . LYS B 1 68 ? 4.441 8.57 4.09 1 84.31 68 LYS B N 1
ATOM 1961 C CA . LYS B 1 68 ? 5.543 7.621 3.971 1 84.31 68 LYS B CA 1
ATOM 1962 C C . LYS B 1 68 ? 5.398 6.48 4.969 1 84.31 68 LYS B C 1
ATOM 1964 O O . LYS B 1 68 ? 5.613 5.316 4.625 1 84.31 68 LYS B O 1
ATOM 1969 N N . PHE B 1 69 ? 4.949 6.816 6.172 1 84.81 69 PHE B N 1
ATOM 1970 C CA . PHE B 1 69 ? 4.832 5.805 7.219 1 84.81 69 PHE B CA 1
ATOM 1971 C C . PHE B 1 69 ? 3.674 4.859 6.93 1 84.81 69 PHE B C 1
ATOM 1973 O O . PHE B 1 69 ? 3.771 3.656 7.188 1 84.81 69 PHE B O 1
ATOM 1980 N N . ALA B 1 70 ? 2.633 5.41 6.402 1 85.69 70 ALA B N 1
ATOM 1981 C CA . ALA B 1 70 ? 1.491 4.562 6.07 1 85.69 70 ALA B CA 1
ATOM 1982 C C . ALA B 1 70 ? 1.873 3.512 5.031 1 85.69 70 ALA B C 1
ATOM 1984 O O . ALA B 1 70 ? 1.531 2.334 5.172 1 85.69 70 ALA B O 1
ATOM 1985 N N . LEU B 1 71 ? 2.65 3.875 4.113 1 90.06 71 LEU B N 1
ATOM 1986 C CA . LEU B 1 71 ? 3.064 2.98 3.037 1 90.06 71 LEU B CA 1
ATOM 1987 C C . LEU B 1 71 ? 4.066 1.947 3.547 1 90.06 71 LEU B C 1
ATOM 1989 O O . LEU B 1 71 ? 4.039 0.79 3.121 1 90.06 71 LEU B O 1
ATOM 1993 N N . GLU B 1 72 ? 4.812 2.391 4.492 1 93.31 72 GLU B N 1
ATOM 1994 C CA . GLU B 1 72 ? 5.895 1.54 4.973 1 93.31 72 GLU B CA 1
ATOM 1995 C C . GLU B 1 72 ? 5.355 0.267 5.617 1 93.31 72 GLU B C 1
ATOM 1997 O O . GLU B 1 72 ? 5.777 -0.838 5.27 1 93.31 72 GLU B O 1
ATOM 2002 N N . ARG B 1 73 ? 4.414 0.378 6.488 1 91.44 73 ARG B N 1
ATOM 2003 C CA . ARG B 1 73 ? 3.873 -0.782 7.188 1 91.44 73 ARG B CA 1
ATOM 2004 C C . ARG B 1 73 ? 3.107 -1.691 6.234 1 91.44 73 ARG B C 1
ATOM 2006 O O . ARG B 1 73 ? 3.275 -2.912 6.262 1 91.44 73 ARG B O 1
ATOM 2013 N N . PHE B 1 74 ? 2.293 -1.104 5.398 1 94.44 74 PHE B N 1
ATOM 2014 C CA . PHE B 1 74 ? 1.516 -1.854 4.422 1 94.44 74 PHE B CA 1
ATOM 2015 C C . PHE B 1 74 ? 2.434 -2.615 3.471 1 94.44 74 PHE B C 1
ATOM 2017 O O . PHE B 1 74 ? 2.238 -3.811 3.234 1 94.44 74 PHE B O 1
ATOM 2024 N N . ALA B 1 75 ? 3.438 -1.913 3.018 1 96.5 75 ALA B N 1
ATOM 2025 C CA . ALA B 1 75 ? 4.398 -2.51 2.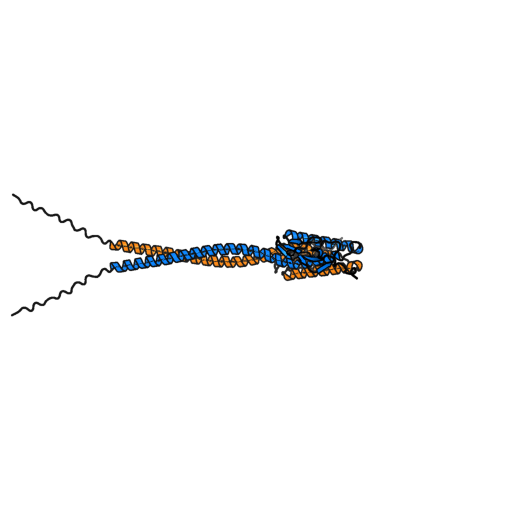094 1 96.5 75 ALA B CA 1
ATOM 2026 C C . ALA B 1 75 ? 5.137 -3.676 2.748 1 96.5 75 ALA B C 1
ATOM 2028 O O . ALA B 1 75 ? 5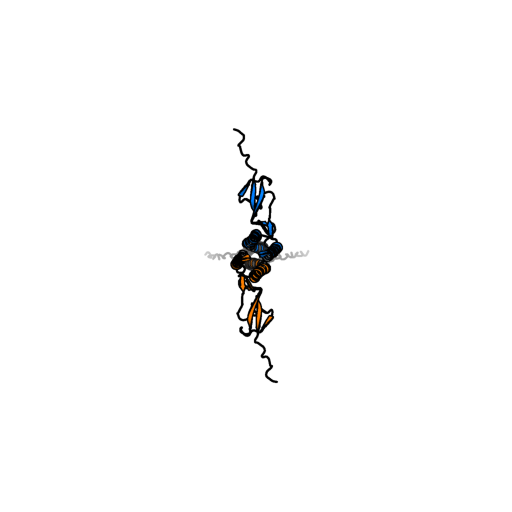.309 -4.73 2.135 1 96.5 75 ALA B O 1
ATOM 2029 N N . GLN B 1 76 ? 5.477 -3.475 3.973 1 96.38 76 GLN B N 1
ATOM 2030 C CA . GLN B 1 76 ? 6.199 -4.512 4.699 1 96.38 76 GLN B CA 1
ATOM 2031 C C . GLN B 1 76 ? 5.375 -5.793 4.793 1 96.38 76 GLN B C 1
ATOM 2033 O O . GLN B 1 76 ? 5.895 -6.891 4.566 1 96.38 76 GLN B O 1
ATOM 2038 N N . ASP B 1 77 ? 4.141 -5.672 5.09 1 96.5 77 ASP B N 1
ATOM 2039 C CA . ASP B 1 77 ? 3.256 -6.824 5.238 1 96.5 77 ASP B CA 1
ATOM 2040 C C . ASP B 1 77 ? 3.008 -7.504 3.895 1 96.5 77 ASP B C 1
ATOM 2042 O O . ASP B 1 77 ? 2.777 -8.719 3.838 1 96.5 77 ASP B O 1
ATOM 2046 N N . LEU B 1 78 ? 3.143 -6.75 2.803 1 97.94 78 LEU B N 1
ATOM 2047 C CA . LEU B 1 78 ? 2.883 -7.277 1.467 1 97.94 78 LEU B CA 1
ATOM 2048 C C . LEU B 1 78 ? 4.062 -8.109 0.972 1 97.94 78 LEU B C 1
ATOM 2050 O O . LEU B 1 78 ? 3.912 -8.922 0.057 1 97.94 78 LEU B O 1
ATOM 2054 N N . LEU B 1 79 ? 5.211 -7.895 1.577 1 98.31 79 LEU B N 1
ATOM 2055 C CA . LEU B 1 79 ? 6.41 -8.562 1.088 1 98.31 79 LEU B CA 1
ATOM 2056 C C . LEU B 1 79 ? 6.293 -10.078 1.248 1 98.31 79 LEU B C 1
ATOM 2058 O O . LEU B 1 79 ? 6.859 -10.836 0.458 1 98.31 79 LEU B O 1
ATOM 2062 N N . GLY B 1 80 ? 5.473 -10.508 2.18 1 97.94 80 GLY B N 1
ATOM 2063 C CA . GLY B 1 80 ? 5.211 -11.93 2.318 1 97.94 80 GLY B CA 1
ATOM 2064 C C . GLY B 1 80 ? 4.508 -12.531 1.114 1 97.94 80 GLY B C 1
ATOM 2065 O O . GLY B 1 80 ? 4.758 -13.68 0.755 1 97.94 80 GLY B O 1
ATOM 2066 N N . VAL B 1 81 ? 3.691 -11.789 0.484 1 98.44 81 VAL B N 1
ATOM 2067 C CA . VAL B 1 81 ? 2.998 -12.234 -0.722 1 98.44 81 VAL B CA 1
ATOM 2068 C C . VAL B 1 81 ? 3.996 -12.375 -1.869 1 98.44 81 VAL B C 1
ATOM 2070 O O . VAL B 1 81 ? 3.977 -13.367 -2.6 1 98.44 81 VAL B O 1
ATOM 2073 N N . VAL B 1 82 ? 4.875 -11.422 -2.021 1 98.44 82 VAL B N 1
ATOM 2074 C CA . VAL B 1 82 ? 5.918 -11.461 -3.041 1 98.44 82 VAL B CA 1
ATOM 2075 C C . VAL B 1 82 ? 6.793 -12.695 -2.834 1 98.44 82 VAL B C 1
ATOM 2077 O O . VAL B 1 82 ? 7.051 -13.445 -3.777 1 98.44 82 VAL B O 1
ATOM 2080 N N . ASP B 1 83 ? 7.133 -12.883 -1.587 1 97.88 83 ASP B N 1
ATOM 2081 C CA . ASP B 1 83 ? 7.961 -14.031 -1.247 1 97.88 83 ASP B CA 1
ATOM 2082 C C . ASP B 1 83 ? 7.277 -15.344 -1.639 1 97.88 83 ASP B C 1
ATOM 2084 O O . ASP B 1 83 ? 7.922 -16.25 -2.166 1 97.88 83 ASP B O 1
ATOM 2088 N N . SER B 1 84 ? 6.023 -15.406 -1.312 1 97.81 84 SER B N 1
ATOM 2089 C CA . SER B 1 84 ? 5.266 -16.609 -1.625 1 97.81 84 SER B CA 1
ATOM 2090 C C . SER B 1 84 ? 5.234 -16.875 -3.127 1 97.81 84 SER B C 1
ATOM 2092 O O . SER B 1 84 ? 5.43 -18 -3.57 1 97.81 84 SER B O 1
ATOM 2094 N N . LEU B 1 85 ? 5.031 -15.844 -3.939 1 97.94 85 LEU B N 1
ATOM 2095 C CA . LEU B 1 85 ? 5.02 -15.969 -5.391 1 97.94 85 LEU B CA 1
ATOM 2096 C C . LEU B 1 85 ? 6.383 -16.422 -5.906 1 97.94 85 LEU B C 1
ATOM 2098 O O . LEU B 1 85 ? 6.465 -17.344 -6.734 1 97.94 85 LEU B O 1
ATOM 2102 N N . GLU B 1 86 ? 7.43 -15.812 -5.395 1 96.81 86 GLU B N 1
ATOM 2103 C CA . GLU B 1 86 ? 8.781 -16.172 -5.805 1 96.81 86 GLU B CA 1
ATOM 2104 C C . GLU B 1 86 ? 9.086 -17.641 -5.484 1 96.81 86 GLU B C 1
ATOM 2106 O O . GLU B 1 86 ? 9.641 -18.359 -6.32 1 96.81 86 GLU B O 1
ATOM 2111 N N . ARG B 1 87 ? 8.703 -18.016 -4.305 1 95.31 87 ARG B N 1
ATOM 2112 C CA . ARG B 1 87 ? 8.938 -19.391 -3.877 1 95.31 87 ARG B CA 1
ATOM 2113 C C . ARG B 1 87 ? 8.18 -20.391 -4.758 1 95.31 87 ARG B C 1
ATOM 2115 O O . ARG B 1 87 ? 8.711 -21.422 -5.137 1 95.31 87 ARG B O 1
ATOM 2122 N N . GLY B 1 88 ? 6.953 -20.031 -5.055 1 95 88 GLY B N 1
ATOM 2123 C CA . GLY B 1 88 ? 6.168 -20.891 -5.934 1 95 88 GLY B CA 1
ATOM 2124 C C . GLY B 1 88 ? 6.805 -21.094 -7.297 1 95 88 GLY B C 1
ATOM 2125 O O . GLY B 1 88 ? 6.848 -22.203 -7.809 1 95 88 GLY B O 1
ATOM 2126 N N . ILE B 1 89 ? 7.328 -20.062 -7.82 1 95.56 89 ILE B N 1
ATOM 2127 C CA . ILE B 1 89 ? 7.973 -20.125 -9.125 1 95.56 89 ILE B CA 1
ATOM 2128 C C . ILE B 1 89 ? 9.258 -20.938 -9.039 1 95.56 89 ILE B C 1
ATOM 2130 O O . ILE B 1 89 ? 9.531 -21.781 -9.898 1 95.56 89 ILE B O 1
ATOM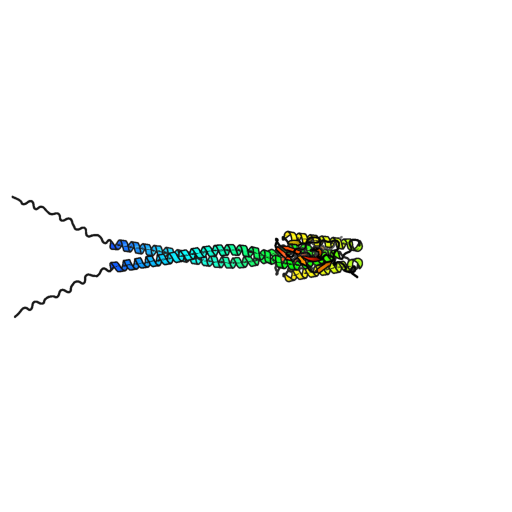 2134 N N . GLU B 1 90 ? 9.961 -20.734 -7.977 1 93.19 90 GLU B N 1
ATOM 2135 C CA . GLU B 1 90 ? 11.227 -21.438 -7.77 1 93.19 90 GLU B CA 1
ATOM 2136 C C . GLU B 1 90 ? 11.008 -22.953 -7.645 1 93.19 90 GLU B C 1
ATOM 2138 O O . GLU B 1 90 ? 11.828 -23.734 -8.117 1 93.19 90 GLU B O 1
ATOM 2143 N N . LEU B 1 91 ? 9.93 -23.359 -7.059 1 91.38 91 LEU B N 1
ATOM 2144 C CA . LEU B 1 91 ? 9.664 -24.781 -6.793 1 91.38 91 LEU B CA 1
ATOM 2145 C C . LEU B 1 91 ? 9.086 -25.453 -8.023 1 91.38 91 LEU B C 1
ATOM 2147 O O . LEU B 1 91 ? 9.039 -26.688 -8.094 1 91.38 91 LEU B O 1
ATOM 2151 N N . SER B 1 92 ? 8.711 -24.641 -8.969 1 91 92 SER B N 1
ATOM 2152 C CA . SER B 1 92 ? 8.141 -25.188 -10.195 1 91 92 SER B CA 1
ATOM 2153 C C . SER B 1 92 ? 9.227 -25.531 -11.203 1 91 92 SER B C 1
ATOM 2155 O O . SER B 1 92 ? 10.156 -24.75 -11.422 1 91 92 SER B O 1
ATOM 2157 N N . ASP B 1 93 ? 9.141 -26.75 -11.773 1 89.81 93 ASP B N 1
ATOM 2158 C CA . ASP B 1 93 ? 10.117 -27.203 -12.758 1 89.81 93 ASP B CA 1
ATOM 2159 C C . ASP B 1 93 ? 9.891 -26.5 -14.102 1 89.81 93 ASP B C 1
ATOM 2161 O O . ASP B 1 93 ? 8.875 -26.734 -14.758 1 89.81 93 ASP B O 1
ATOM 2165 N N . PRO B 1 94 ? 10.867 -25.797 -14.555 1 89.31 94 PRO B N 1
ATOM 2166 C CA . PRO B 1 94 ? 10.68 -25.062 -15.805 1 89.31 94 PRO B CA 1
ATOM 2167 C C . PRO B 1 94 ? 10.602 -25.969 -17.031 1 89.31 94 PRO B C 1
ATOM 2169 O O . PRO B 1 94 ? 10.117 -25.547 -18.078 1 89.31 94 PRO B O 1
ATOM 2172 N N . ALA B 1 95 ? 10.969 -27.172 -16.875 1 91.69 95 ALA B N 1
ATOM 2173 C CA . ALA B 1 95 ? 11.008 -28.094 -18 1 91.69 95 ALA B CA 1
ATOM 2174 C C . ALA B 1 95 ? 9.695 -28.875 -18.125 1 91.69 95 ALA B C 1
ATOM 2176 O O . ALA B 1 95 ? 9.445 -29.531 -19.125 1 91.69 95 ALA B O 1
ATOM 2177 N N . ASP B 1 96 ? 8.867 -28.781 -17.156 1 91.56 96 ASP B N 1
ATOM 2178 C CA . ASP B 1 96 ? 7.602 -29.5 -17.156 1 91.56 96 ASP B CA 1
ATOM 2179 C C . ASP B 1 96 ? 6.555 -28.766 -17.984 1 91.56 96 ASP B C 1
ATOM 2181 O O . ASP B 1 96 ? 6.031 -27.734 -17.547 1 91.56 96 ASP B O 1
ATOM 2185 N N . GLU B 1 97 ? 6.172 -29.281 -19.094 1 90.75 97 GLU B N 1
ATOM 2186 C CA . GLU B 1 97 ? 5.27 -28.641 -20.047 1 90.75 97 GLU B CA 1
ATOM 2187 C C . GLU B 1 97 ? 3.854 -28.547 -19.484 1 90.75 97 GLU B C 1
ATOM 2189 O O . GLU B 1 97 ? 3.102 -27.625 -19.828 1 90.75 97 GLU B O 1
ATOM 2194 N N . SER B 1 98 ? 3.555 -29.5 -18.656 1 88.88 98 SER B N 1
ATOM 2195 C CA . SER B 1 98 ? 2.199 -29.562 -18.125 1 88.88 98 SER B CA 1
ATOM 2196 C C . SER B 1 98 ? 1.918 -28.359 -17.203 1 88.88 98 SER B C 1
ATOM 2198 O O . SER B 1 98 ? 0.773 -27.922 -17.094 1 88.88 98 SER B O 1
ATOM 2200 N N . ILE B 1 99 ? 2.998 -27.781 -16.625 1 91.81 99 ILE B N 1
ATOM 2201 C CA . ILE B 1 99 ? 2.777 -26.688 -15.68 1 91.81 99 ILE B CA 1
ATOM 2202 C C . ILE B 1 99 ? 3.256 -25.375 -16.281 1 91.81 99 ILE B C 1
ATOM 2204 O O . ILE B 1 99 ? 3.137 -24.312 -15.648 1 91.81 99 ILE B O 1
ATOM 2208 N N . ARG B 1 100 ? 3.699 -25.359 -17.438 1 92.44 100 ARG B N 1
ATOM 2209 C CA . ARG B 1 100 ? 4.324 -24.203 -18.062 1 92.44 100 ARG B CA 1
ATOM 2210 C C . ARG B 1 100 ? 3.361 -23.031 -18.125 1 92.44 100 ARG B C 1
ATOM 2212 O O . ARG B 1 100 ? 3.723 -21.906 -17.766 1 92.44 100 ARG B O 1
ATOM 2219 N N . PRO B 1 101 ? 2.109 -23.203 -18.578 1 91.62 101 PRO B N 1
ATOM 2220 C CA . PRO B 1 101 ? 1.198 -22.062 -18.656 1 91.62 101 PRO B CA 1
ATOM 2221 C C . PRO B 1 101 ? 0.955 -21.422 -17.281 1 91.62 101 PRO B C 1
ATOM 2223 O O . PRO B 1 101 ? 0.936 -20.203 -17.172 1 91.62 101 PRO B O 1
ATOM 2226 N N . MET B 1 102 ? 0.872 -22.203 -16.281 1 92.88 102 MET B N 1
ATOM 2227 C CA . MET B 1 102 ? 0.646 -21.688 -14.938 1 92.88 102 MET B CA 1
ATOM 2228 C C . MET B 1 102 ? 1.896 -21 -14.398 1 92.88 102 MET B C 1
ATOM 2230 O O . MET B 1 102 ? 1.808 -19.938 -13.766 1 92.88 102 MET B O 1
ATOM 2234 N N . ARG B 1 103 ? 3.025 -21.578 -14.641 1 94.44 103 ARG B N 1
ATOM 2235 C CA . ARG B 1 103 ? 4.285 -20.984 -14.219 1 94.44 103 ARG B CA 1
ATOM 2236 C C . ARG B 1 103 ? 4.484 -19.609 -14.859 1 94.44 103 ARG B C 1
ATOM 2238 O O . ARG B 1 103 ? 4.836 -18.656 -14.18 1 94.44 103 ARG B O 1
ATOM 2245 N N . GLU B 1 104 ? 4.188 -19.516 -16.109 1 94.75 104 GLU B N 1
ATOM 2246 C CA . GLU B 1 104 ? 4.301 -18.25 -16.828 1 94.75 104 GLU B CA 1
ATOM 2247 C C . GLU B 1 104 ? 3.311 -17.219 -16.297 1 94.75 104 GLU B C 1
ATOM 2249 O O . GLU B 1 104 ? 3.631 -16.031 -16.203 1 94.75 104 GLU B O 1
ATOM 2254 N N . GLY B 1 105 ? 2.121 -17.688 -15.969 1 95 105 GLY B N 1
ATOM 2255 C CA . GLY B 1 105 ? 1.147 -16.797 -15.352 1 95 105 GLY B CA 1
ATOM 2256 C C . GLY B 1 105 ? 1.608 -16.25 -14.016 1 95 105 GLY B C 1
ATOM 2257 O O . GLY B 1 105 ? 1.422 -15.062 -13.727 1 95 105 GLY B O 1
ATOM 2258 N N . MET B 1 106 ? 2.219 -17.078 -13.266 1 96.5 106 MET B N 1
ATOM 2259 C CA . MET B 1 106 ? 2.74 -16.656 -11.969 1 96.5 106 MET B CA 1
ATOM 2260 C C . MET B 1 106 ? 3.879 -15.648 -12.148 1 96.5 106 MET B C 1
ATOM 2262 O O . MET B 1 106 ? 3.994 -14.695 -11.375 1 96.5 106 MET B O 1
ATOM 2266 N N . GLU B 1 107 ? 4.699 -15.875 -13.148 1 97.19 107 GLU B N 1
ATOM 2267 C CA . GLU B 1 107 ? 5.793 -14.953 -13.445 1 97.19 107 GLU B CA 1
ATOM 2268 C C . GLU B 1 107 ? 5.262 -13.586 -13.867 1 97.19 107 GLU B C 1
ATOM 2270 O O . GLU B 1 107 ? 5.801 -12.555 -13.469 1 97.19 107 GLU B O 1
ATOM 2275 N N . LEU B 1 108 ? 4.207 -13.664 -14.641 1 97.62 108 LEU B N 1
ATOM 2276 C CA . LEU B 1 108 ? 3.582 -12.422 -15.07 1 97.62 108 LEU B CA 1
ATOM 2277 C C . LEU B 1 108 ? 2.982 -11.68 -13.883 1 97.62 108 LEU B C 1
ATOM 2279 O O . LEU B 1 108 ? 3.125 -10.461 -13.766 1 97.62 108 LEU B O 1
ATOM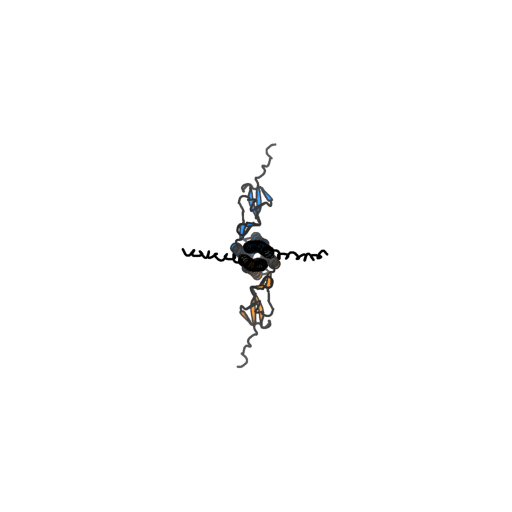 2283 N N . THR B 1 109 ? 2.316 -12.375 -12.984 1 98.38 109 THR B N 1
ATOM 2284 C CA . THR B 1 109 ? 1.747 -11.781 -11.781 1 98.38 109 THR B CA 1
ATOM 2285 C C . THR B 1 109 ? 2.838 -11.156 -10.914 1 98.38 109 THR B C 1
ATOM 2287 O O . THR B 1 109 ? 2.68 -10.039 -10.414 1 98.38 109 THR B O 1
ATOM 2290 N N . LEU B 1 110 ? 3.943 -11.844 -10.758 1 98.38 110 LEU B N 1
ATOM 2291 C CA . LEU B 1 110 ? 5.066 -11.344 -9.977 1 98.38 110 LEU B CA 1
ATOM 2292 C C . LEU B 1 110 ? 5.637 -10.07 -10.594 1 98.38 110 LEU B C 1
ATOM 2294 O O . LEU B 1 110 ? 5.938 -9.109 -9.891 1 98.38 110 LEU B O 1
ATOM 2298 N N . LYS B 1 111 ? 5.719 -10.078 -11.875 1 98.38 111 LYS B N 1
ATOM 2299 C CA . LYS B 1 111 ? 6.199 -8.898 -12.578 1 98.38 111 LYS B CA 1
ATOM 2300 C C . LYS B 1 111 ? 5.266 -7.707 -12.352 1 98.38 111 LYS B C 1
ATOM 2302 O O . LYS B 1 111 ? 5.727 -6.59 -12.094 1 98.38 111 LYS B O 1
ATOM 2307 N N . MET B 1 112 ? 3.986 -7.934 -12.453 1 98.38 112 MET B N 1
ATOM 2308 C CA . MET B 1 112 ? 2.994 -6.895 -12.188 1 98.38 112 MET B CA 1
ATOM 2309 C C . MET B 1 112 ? 3.145 -6.344 -10.773 1 98.38 112 MET B C 1
ATOM 2311 O O . MET B 1 112 ? 3.059 -5.133 -10.562 1 98.38 112 MET B O 1
ATOM 2315 N N . PHE B 1 113 ? 3.352 -7.246 -9.867 1 98.69 113 PHE B N 1
ATOM 2316 C CA . PHE B 1 113 ? 3.543 -6.855 -8.477 1 98.69 113 PHE B CA 1
ATOM 2317 C C . PHE B 1 113 ? 4.77 -5.965 -8.328 1 98.69 113 PHE B C 1
ATOM 2319 O O . PHE B 1 113 ? 4.695 -4.887 -7.727 1 98.69 113 PHE B O 1
ATOM 2326 N N . HIS B 1 114 ? 5.852 -6.375 -8.914 1 98.19 114 HIS B N 1
ATOM 2327 C CA . HIS B 1 114 ? 7.09 -5.605 -8.852 1 98.19 114 HIS B CA 1
ATOM 2328 C C . HIS B 1 114 ? 6.918 -4.23 -9.484 1 98.19 114 HIS B C 1
ATOM 2330 O O . HIS B 1 114 ? 7.465 -3.24 -8.984 1 98.19 114 HIS B O 1
ATOM 2336 N N . ASP B 1 115 ? 6.219 -4.195 -10.555 1 98.06 115 ASP B N 1
ATOM 2337 C CA . ASP B 1 115 ? 5.969 -2.914 -11.211 1 98.06 115 ASP B CA 1
ATOM 2338 C C . ASP B 1 115 ? 5.23 -1.957 -10.281 1 98.06 115 ASP B C 1
ATOM 2340 O O . ASP B 1 115 ? 5.562 -0.771 -10.211 1 98.06 115 ASP B O 1
ATOM 2344 N N . VAL B 1 116 ? 4.227 -2.502 -9.562 1 97.94 116 VAL B N 1
ATOM 2345 C CA . VAL B 1 116 ? 3.492 -1.68 -8.609 1 97.94 116 VAL B CA 1
ATOM 2346 C C . VAL B 1 116 ? 4.434 -1.207 -7.504 1 97.94 116 VAL B C 1
ATOM 2348 O O . VAL B 1 116 ? 4.449 -0.023 -7.16 1 97.94 116 VAL B O 1
ATOM 2351 N N . LEU B 1 117 ? 5.238 -2.08 -6.945 1 97.5 117 LEU B N 1
ATOM 2352 C CA . LEU B 1 117 ? 6.168 -1.731 -5.879 1 97.5 117 LEU B CA 1
ATOM 2353 C C . LEU B 1 117 ? 7.145 -0.656 -6.34 1 97.5 117 LEU B C 1
ATOM 2355 O O . LEU B 1 117 ? 7.41 0.302 -5.609 1 97.5 117 LEU B O 1
ATOM 2359 N N . ARG B 1 118 ? 7.598 -0.793 -7.57 1 96.81 118 ARG B N 1
ATOM 2360 C CA . ARG B 1 118 ? 8.555 0.169 -8.109 1 96.81 118 ARG B CA 1
ATOM 2361 C C . ARG B 1 118 ? 7.922 1.552 -8.242 1 96.81 118 ARG B C 1
ATOM 2363 O O . ARG B 1 118 ? 8.57 2.562 -7.965 1 96.81 118 ARG B O 1
ATOM 2370 N N . ARG B 1 119 ? 6.711 1.616 -8.633 1 95.19 119 ARG B N 1
ATOM 2371 C CA . ARG B 1 119 ? 5.992 2.877 -8.781 1 95.19 119 ARG B CA 1
ATOM 2372 C C . ARG B 1 119 ? 5.93 3.627 -7.453 1 95.19 119 ARG B C 1
ATOM 2374 O O . ARG B 1 119 ? 5.902 4.859 -7.43 1 95.19 119 ARG B O 1
ATOM 2381 N N . TYR B 1 120 ? 5.984 2.904 -6.383 1 94.12 120 TYR B N 1
ATOM 2382 C CA . TYR B 1 120 ? 5.902 3.516 -5.062 1 94.12 120 TYR B CA 1
ATOM 2383 C C . TYR B 1 120 ? 7.262 3.506 -4.371 1 94.12 120 TYR B C 1
ATOM 2385 O O . TYR B 1 120 ? 7.344 3.516 -3.143 1 94.12 120 TYR B O 1
ATOM 2393 N N . GLN B 1 121 ? 8.328 3.355 -5.18 1 94.19 121 GLN B N 1
ATOM 2394 C CA . GLN B 1 121 ? 9.719 3.549 -4.785 1 94.19 121 GLN B CA 1
ATOM 2395 C C . GLN B 1 121 ? 10.195 2.42 -3.875 1 94.19 121 GLN B C 1
ATOM 2397 O O . GLN B 1 121 ? 11 2.646 -2.965 1 94.19 121 GLN B O 1
ATOM 2402 N N . LEU B 1 122 ? 9.555 1.321 -4.02 1 96.69 122 LEU B N 1
ATOM 2403 C CA . LEU B 1 122 ? 10.094 0.11 -3.408 1 96.69 122 LEU B CA 1
ATOM 2404 C C . LEU B 1 122 ? 11.07 -0.587 -4.344 1 96.69 122 LEU B C 1
ATOM 2406 O O . LEU B 1 122 ? 10.727 -0.901 -5.488 1 96.69 122 LEU B O 1
ATOM 2410 N N . GLU B 1 123 ? 12.273 -0.806 -3.811 1 96.81 123 GLU B N 1
ATOM 2411 C CA . GLU B 1 123 ? 13.32 -1.422 -4.625 1 96.81 123 GLU B CA 1
ATOM 2412 C C . GLU B 1 123 ? 13.805 -2.727 -4.004 1 96.81 123 GLU B C 1
ATOM 2414 O O . GLU B 1 123 ? 14.109 -2.777 -2.811 1 96.81 123 GLU B O 1
ATOM 2419 N N . GLN B 1 124 ? 13.891 -3.709 -4.797 1 97.81 124 GLN B N 1
ATOM 2420 C CA . GLN B 1 124 ? 14.305 -5.031 -4.332 1 97.81 124 GLN B CA 1
ATOM 2421 C C . GLN B 1 124 ? 15.82 -5.109 -4.172 1 97.81 124 GLN B C 1
ATOM 2423 O O . GLN B 1 124 ? 16.562 -4.598 -5.008 1 97.81 124 GLN B O 1
ATOM 2428 N N . LEU B 1 125 ? 16.266 -5.719 -3.078 1 97.06 125 LEU B N 1
ATOM 2429 C CA . LEU B 1 125 ? 17.672 -6.07 -2.836 1 97.06 125 LEU B CA 1
ATOM 2430 C C . LEU B 1 125 ? 17.891 -7.566 -3.033 1 97.06 125 LEU B C 1
ATOM 2432 O O . LEU B 1 125 ? 17.453 -8.375 -2.215 1 97.06 125 LEU B O 1
ATOM 2436 N N . ASP B 1 126 ? 18.531 -7.914 -4.16 1 96.81 126 ASP B N 1
ATOM 2437 C CA . ASP B 1 126 ? 18.906 -9.297 -4.453 1 96.81 126 ASP B CA 1
ATOM 2438 C C . ASP B 1 126 ? 20.422 -9.453 -4.531 1 96.81 126 ASP B C 1
ATOM 2440 O O . ASP B 1 126 ? 20.984 -9.477 -5.621 1 96.81 126 ASP B O 1
ATOM 2444 N N . PRO B 1 127 ? 21.094 -9.68 -3.408 1 97.12 127 PRO B N 1
ATOM 2445 C CA . PRO B 1 127 ? 22.562 -9.578 -3.361 1 97.12 127 PRO B CA 1
ATOM 2446 C C . PRO B 1 127 ? 23.25 -10.898 -3.656 1 97.12 127 PRO B C 1
ATOM 2448 O O . PRO B 1 127 ? 24.344 -11.156 -3.133 1 97.12 127 PRO B O 1
ATOM 2451 N N . HIS B 1 128 ? 22.625 -11.773 -4.398 1 96.06 128 HIS B N 1
ATOM 2452 C CA . HIS B 1 128 ? 23.266 -13.039 -4.734 1 96.06 128 HIS B CA 1
ATOM 2453 C C . HIS B 1 128 ? 24.625 -12.812 -5.398 1 96.06 128 HIS B C 1
ATOM 2455 O O . HIS B 1 128 ? 24.719 -12.039 -6.355 1 96.06 128 HIS B O 1
ATOM 2461 N N . GLY B 1 129 ? 25.609 -13.414 -4.883 1 95.31 129 GLY B N 1
ATOM 2462 C CA . GLY B 1 129 ? 26.938 -13.336 -5.465 1 95.31 129 GLY B CA 1
ATOM 2463 C C . GLY B 1 129 ? 27.719 -12.102 -5.031 1 95.31 129 GLY B C 1
ATOM 2464 O O . GLY B 1 129 ? 28.906 -11.984 -5.309 1 95.31 129 GLY B O 1
ATOM 2465 N N . GLU B 1 130 ? 27.156 -11.227 -4.355 1 97.12 130 GLU B N 1
ATOM 2466 C CA . GLU B 1 130 ? 27.766 -9.992 -3.895 1 97.12 130 GLU B CA 1
ATOM 2467 C C . GLU B 1 130 ? 28.375 -10.164 -2.506 1 97.12 130 GLU B C 1
ATOM 2469 O O . GLU B 1 130 ? 28.047 -11.117 -1.794 1 97.12 130 GLU B O 1
ATOM 2474 N N . PRO B 1 131 ? 29.266 -9.211 -2.215 1 97.56 131 PRO B N 1
ATOM 2475 C CA . PRO B 1 131 ? 29.781 -9.234 -0.84 1 97.56 131 PRO B CA 1
ATOM 2476 C C . PRO B 1 131 ? 28.688 -8.945 0.192 1 97.56 131 PRO B C 1
ATOM 2478 O O . PRO B 1 131 ? 27.797 -8.125 -0.054 1 97.56 131 PRO B O 1
ATOM 2481 N N . PHE B 1 132 ? 28.859 -9.633 1.342 1 97.81 132 PHE B N 1
ATOM 2482 C CA . PHE B 1 132 ? 27.922 -9.422 2.438 1 97.81 132 PHE B CA 1
ATOM 2483 C C . PHE B 1 132 ? 28 -7.984 2.941 1 97.81 132 PHE B C 1
ATOM 2485 O O . PHE B 1 132 ? 29.094 -7.453 3.156 1 97.81 132 PHE B O 1
ATOM 2492 N N . ASN B 1 133 ? 26.891 -7.352 2.994 1 97.94 133 ASN B N 1
ATOM 2493 C CA . ASN B 1 133 ? 26.766 -6 3.533 1 97.94 133 ASN B CA 1
ATOM 2494 C C . ASN B 1 133 ? 25.875 -5.98 4.777 1 97.94 133 ASN B C 1
ATOM 2496 O O . ASN B 1 133 ? 24.656 -6.098 4.68 1 97.94 133 ASN B O 1
ATOM 2500 N N . PRO B 1 134 ? 26.406 -5.812 6.008 1 96.69 134 PRO B N 1
ATOM 2501 C CA . PRO B 1 134 ? 25.625 -5.883 7.25 1 96.69 134 PRO B CA 1
ATOM 2502 C C . PRO B 1 134 ? 24.562 -4.797 7.344 1 96.69 134 PRO B C 1
ATOM 2504 O O . PRO B 1 134 ? 23.641 -4.898 8.156 1 96.69 134 PRO B O 1
ATOM 2507 N N . GLU B 1 135 ? 24.625 -3.791 6.559 1 96.88 135 GLU B N 1
ATOM 2508 C CA . GLU B 1 135 ? 23.625 -2.719 6.574 1 96.88 135 GLU B CA 1
ATOM 2509 C C . GLU B 1 135 ? 22.359 -3.121 5.82 1 96.88 135 GLU B C 1
ATOM 2511 O O . GLU B 1 135 ? 21.281 -2.611 6.102 1 96.88 135 GLU B O 1
ATOM 2516 N N . HIS B 1 136 ? 22.547 -4.02 4.832 1 98.06 136 HIS B N 1
ATOM 2517 C CA . HIS B 1 136 ? 21.422 -4.348 3.957 1 98.06 136 HIS B CA 1
ATOM 2518 C C . HIS B 1 136 ? 21.109 -5.84 4.004 1 98.06 136 HIS B C 1
ATOM 2520 O O . HIS B 1 136 ? 20.094 -6.277 3.463 1 98.06 136 HIS B O 1
ATOM 2526 N N . HIS B 1 137 ? 21.969 -6.586 4.68 1 98.31 137 HIS B N 1
ATOM 2527 C CA . HIS B 1 137 ? 21.812 -8.031 4.684 1 98.31 137 HIS B CA 1
ATOM 2528 C C . HIS B 1 137 ? 21.781 -8.586 6.105 1 98.31 137 HIS B C 1
ATOM 2530 O O . HIS B 1 137 ? 22.328 -7.969 7.027 1 98.31 137 HIS B O 1
ATOM 2536 N N . GLN B 1 138 ? 21.062 -9.602 6.289 1 98.12 138 GLN B N 1
ATOM 2537 C CA . GLN B 1 138 ? 21.062 -10.422 7.504 1 98.12 138 GLN B CA 1
ATOM 2538 C C . GLN B 1 138 ? 21.562 -11.836 7.211 1 98.12 138 GLN B C 1
ATOM 2540 O O . GLN B 1 138 ? 20.953 -12.562 6.434 1 98.12 138 GLN B O 1
ATOM 2545 N N . ALA B 1 139 ? 22.609 -12.188 7.871 1 97.69 139 ALA B N 1
ATOM 2546 C CA . ALA B 1 139 ? 23.156 -13.523 7.664 1 97.69 139 ALA B CA 1
ATOM 2547 C C . ALA B 1 139 ? 22.391 -14.562 8.469 1 97.69 139 ALA B C 1
ATOM 2549 O O . ALA B 1 139 ? 22.375 -14.516 9.703 1 97.69 139 ALA B O 1
ATOM 2550 N N . MET B 1 140 ? 21.844 -15.461 7.766 1 96.69 140 MET B N 1
ATOM 2551 C CA . MET B 1 140 ? 21.078 -16.516 8.422 1 96.69 140 MET B CA 1
ATOM 2552 C C . MET B 1 140 ? 21.969 -17.719 8.742 1 96.69 140 MET B C 1
ATOM 2554 O O . MET B 1 140 ? 21.703 -18.453 9.703 1 96.69 140 MET B O 1
ATOM 2558 N N . ALA B 1 141 ? 22.953 -18 7.855 1 95.75 141 ALA B N 1
ATOM 2559 C CA . ALA B 1 141 ? 23.891 -19.109 8 1 95.75 141 ALA B CA 1
ATOM 2560 C C . ALA B 1 141 ? 25.188 -18.844 7.234 1 95.75 141 ALA B C 1
ATOM 2562 O O . ALA B 1 141 ? 25.234 -17.938 6.398 1 95.75 141 ALA B O 1
ATOM 2563 N N . MET B 1 142 ? 26.156 -19.594 7.641 1 95.62 142 MET B N 1
ATOM 2564 C CA . MET B 1 142 ? 27.406 -19.609 6.891 1 95.62 142 MET B CA 1
ATOM 2565 C C . MET B 1 142 ? 27.656 -21 6.297 1 95.62 142 MET B C 1
ATOM 2567 O O . MET B 1 142 ? 27.375 -22.016 6.934 1 95.62 142 MET B O 1
ATOM 2571 N N . GLU B 1 143 ? 28.031 -20.953 5.082 1 95.44 143 GLU B N 1
ATOM 2572 C CA . GLU B 1 143 ? 28.312 -22.219 4.41 1 95.44 143 GLU B CA 1
ATOM 2573 C C . GLU B 1 143 ? 29.672 -22.203 3.725 1 95.44 143 GLU B C 1
ATOM 2575 O O . GLU B 1 143 ? 30.047 -21.188 3.119 1 95.44 143 GLU B O 1
ATOM 2580 N N . GLU B 1 144 ? 30.344 -23.344 3.889 1 94.31 144 GLU B N 1
ATOM 2581 C CA . GLU B 1 144 ? 31.641 -23.453 3.219 1 94.31 144 GLU B CA 1
ATOM 2582 C C . GLU B 1 144 ? 31.469 -23.531 1.704 1 94.31 144 GLU B C 1
ATOM 2584 O O . GLU B 1 144 ? 30.547 -24.188 1.212 1 94.31 144 GLU B O 1
ATOM 2589 N N . SER B 1 145 ? 32.312 -22.734 1.071 1 91.12 145 SER B N 1
ATOM 2590 C CA . SER B 1 145 ? 32.281 -22.797 -0.386 1 91.12 145 SER B CA 1
ATOM 2591 C C . SER B 1 145 ? 33.688 -22.703 -0.978 1 91.12 145 SER B C 1
ATOM 2593 O O . SER B 1 145 ? 34.5 -21.906 -0.533 1 91.12 145 SER B O 1
ATOM 2595 N N . ASP B 1 146 ? 33.906 -23.594 -1.949 1 87 146 ASP B N 1
ATOM 2596 C CA . ASP B 1 146 ? 35.219 -23.578 -2.643 1 87 146 ASP B CA 1
ATOM 2597 C C . ASP B 1 146 ? 35.156 -22.656 -3.854 1 87 146 ASP B C 1
ATOM 2599 O O . ASP B 1 146 ? 36.219 -22.266 -4.387 1 87 146 ASP B O 1
ATOM 2603 N N . SER B 1 147 ? 33.969 -22.297 -4.215 1 88.94 147 SER B N 1
ATOM 2604 C CA . SER B 1 147 ? 33.812 -21.578 -5.477 1 88.94 147 SER B CA 1
ATOM 2605 C C . SER B 1 147 ? 33.531 -20.094 -5.246 1 88.94 147 SER B C 1
ATOM 2607 O O . SER B 1 147 ? 33.844 -19.266 -6.094 1 88.94 147 SER B O 1
ATOM 2609 N N . ALA B 1 148 ? 33.062 -19.781 -4.102 1 89.5 148 ALA B N 1
ATOM 2610 C CA . ALA B 1 148 ? 32.688 -18.391 -3.852 1 89.5 148 ALA B CA 1
ATOM 2611 C C . ALA B 1 148 ? 33.688 -17.703 -2.951 1 89.5 148 ALA B C 1
ATOM 2613 O O . ALA B 1 148 ? 34.312 -18.328 -2.088 1 89.5 148 ALA B O 1
ATOM 2614 N N . GLU B 1 149 ? 33.844 -16.438 -3.188 1 92.38 149 GLU B N 1
ATOM 2615 C CA . GLU B 1 149 ? 34.719 -15.656 -2.314 1 92.38 149 GLU B CA 1
ATOM 2616 C C . GLU B 1 149 ? 34.188 -15.648 -0.88 1 92.38 149 GLU B C 1
ATOM 2618 O O . GLU B 1 149 ? 33 -15.477 -0.651 1 92.38 149 GLU B O 1
ATOM 2623 N N . PRO B 1 150 ? 35.125 -15.891 0.004 1 93.62 150 PRO B N 1
ATOM 2624 C CA . PRO B 1 150 ? 34.688 -15.805 1.4 1 93.62 150 PRO B CA 1
ATOM 2625 C C . PRO B 1 150 ? 34 -14.477 1.725 1 93.62 150 PRO B C 1
ATOM 2627 O O . PRO B 1 150 ? 34.469 -13.414 1.29 1 93.62 150 PRO B O 1
ATOM 2630 N N . GLY B 1 151 ? 32.906 -14.586 2.408 1 95.38 151 GLY B N 1
ATOM 2631 C CA . GLY B 1 151 ? 32.156 -13.391 2.789 1 95.38 151 GLY B CA 1
ATOM 2632 C C . GLY B 1 151 ? 31.141 -12.961 1.751 1 95.38 151 GLY B C 1
ATOM 2633 O O . GLY B 1 151 ? 30.469 -11.945 1.925 1 95.38 151 GLY B O 1
ATOM 2634 N N . SER B 1 152 ? 31 -13.695 0.69 1 96.88 152 SER B N 1
ATOM 2635 C CA . SER B 1 152 ? 30.031 -13.367 -0.348 1 96.88 152 SER B CA 1
ATOM 2636 C C . SER B 1 152 ? 28.703 -14.086 -0.108 1 96.88 152 SER B C 1
ATOM 2638 O O . SER B 1 152 ? 28.641 -15.062 0.646 1 96.88 152 SER B O 1
ATOM 2640 N N . VAL B 1 153 ? 27.703 -13.586 -0.695 1 97.81 153 VAL B N 1
ATOM 2641 C CA . VAL B 1 153 ? 26.375 -14.172 -0.547 1 97.81 153 VAL B CA 1
ATOM 2642 C C . VAL B 1 153 ? 26.234 -15.383 -1.469 1 97.81 153 VAL B C 1
ATOM 2644 O O . VAL B 1 153 ? 26.312 -15.25 -2.691 1 97.81 153 VAL B O 1
ATOM 2647 N N . LEU B 1 154 ? 26.016 -16.562 -0.867 1 96.31 154 LEU B N 1
ATOM 2648 C CA . LEU B 1 154 ? 25.891 -17.797 -1.621 1 96.31 154 LEU B CA 1
ATOM 2649 C C . LEU B 1 154 ? 24.453 -18.016 -2.08 1 96.31 154 LEU B C 1
ATOM 2651 O O . LEU B 1 154 ? 24.203 -18.5 -3.191 1 96.31 154 LEU B O 1
ATOM 2655 N N . LYS B 1 155 ? 23.578 -17.703 -1.157 1 95.56 155 LYS B N 1
ATOM 2656 C CA . LYS B 1 155 ? 22.156 -17.891 -1.406 1 95.56 155 LYS B CA 1
ATOM 2657 C C . LYS B 1 155 ? 21.328 -16.812 -0.734 1 95.56 155 LYS B C 1
ATOM 2659 O O . LYS B 1 155 ? 21.656 -16.359 0.364 1 95.56 155 LYS B O 1
ATOM 2664 N N . VAL B 1 156 ? 20.297 -16.469 -1.477 1 97.38 156 VAL B N 1
ATOM 2665 C CA . VAL B 1 156 ? 19.344 -15.516 -0.917 1 97.38 156 VAL B CA 1
ATOM 2666 C C . VAL B 1 156 ? 18.062 -16.25 -0.508 1 97.38 156 VAL B C 1
ATOM 2668 O O . VAL B 1 156 ? 17.344 -16.75 -1.36 1 97.38 156 VAL B O 1
ATOM 2671 N N . PHE B 1 157 ? 17.812 -16.312 0.792 1 95.06 157 PHE B N 1
ATOM 2672 C CA . PHE B 1 157 ? 16.609 -16.969 1.309 1 95.06 157 PHE B CA 1
ATOM 2673 C C . PHE B 1 157 ? 15.391 -16.078 1.134 1 95.06 157 PHE B C 1
ATOM 2675 O O . PHE B 1 157 ? 14.297 -16.562 0.828 1 95.06 157 PHE B O 1
ATOM 2682 N N . GLN B 1 158 ? 15.578 -14.812 1.426 1 96.88 158 GLN B N 1
ATOM 2683 C CA . GLN B 1 158 ? 14.555 -13.773 1.304 1 96.88 158 GLN B CA 1
ATOM 2684 C C . GLN B 1 158 ? 15.164 -12.453 0.838 1 96.88 158 GLN B C 1
ATOM 2686 O O . GLN B 1 158 ? 16.109 -11.953 1.446 1 96.88 158 GLN B O 1
ATOM 2691 N N . LYS B 1 159 ? 14.617 -11.992 -0.279 1 98.19 159 LYS B N 1
ATOM 2692 C CA . LYS B 1 159 ? 15.141 -10.742 -0.815 1 98.19 159 LYS B CA 1
ATOM 2693 C C . LYS B 1 159 ? 14.797 -9.562 0.094 1 98.19 159 LYS B C 1
ATOM 2695 O O . LYS B 1 159 ? 13.789 -9.602 0.809 1 98.19 159 LYS B O 1
ATOM 2700 N N . GLY B 1 160 ? 15.695 -8.539 0.09 1 98.44 160 GLY B N 1
ATOM 2701 C CA . GLY B 1 160 ? 15.453 -7.312 0.828 1 98.44 160 GLY B CA 1
ATOM 2702 C C . GLY B 1 160 ? 14.758 -6.246 0.001 1 98.44 160 GLY B C 1
ATOM 2703 O O . GLY B 1 160 ? 14.578 -6.41 -1.207 1 98.44 160 GLY B O 1
ATOM 2704 N N . TYR B 1 161 ? 14.352 -5.172 0.75 1 98.62 161 TYR B N 1
ATOM 2705 C CA . TYR B 1 161 ? 13.68 -4.078 0.058 1 98.62 161 TYR B CA 1
ATOM 2706 C C . TYR B 1 161 ? 14.047 -2.732 0.68 1 98.62 161 TYR B C 1
ATOM 2708 O O . TYR B 1 161 ? 14.203 -2.629 1.898 1 98.62 161 TYR B O 1
ATOM 2716 N N . LEU B 1 162 ? 14.188 -1.805 -0.217 1 97.31 162 LEU B N 1
ATOM 2717 C CA . LEU B 1 162 ? 14.281 -0.406 0.183 1 97.31 162 LEU B CA 1
ATOM 2718 C C . LEU B 1 162 ? 13.008 0.35 -0.171 1 97.31 162 LEU B C 1
ATOM 2720 O O . LEU B 1 162 ? 12.422 0.125 -1.232 1 97.31 162 LEU B O 1
ATOM 2724 N N . LEU B 1 163 ? 12.594 1.226 0.772 1 95.62 163 LEU B N 1
ATOM 2725 C CA . LEU B 1 163 ? 11.516 2.16 0.492 1 95.62 163 LEU B CA 1
ATOM 2726 C C . LEU B 1 163 ? 12.031 3.594 0.44 1 95.62 163 LEU B C 1
ATOM 2728 O O . LEU B 1 163 ? 12.438 4.148 1.464 1 95.62 163 LEU B O 1
ATOM 2732 N N . SER B 1 164 ? 12.031 4.129 -0.687 1 92.19 164 SER B N 1
ATOM 2733 C CA . SER B 1 164 ? 12.547 5.48 -0.876 1 92.19 164 SER B CA 1
ATOM 2734 C C . SER B 1 164 ? 13.953 5.621 -0.309 1 92.19 164 SER B C 1
ATOM 2736 O O . SER B 1 164 ? 14.242 6.574 0.42 1 92.19 164 SER B O 1
ATOM 2738 N N . GLY B 1 165 ? 14.727 4.652 -0.541 1 93.19 165 GLY B N 1
ATOM 2739 C CA . GLY B 1 165 ? 16.125 4.691 -0.163 1 93.19 165 GLY B CA 1
ATOM 2740 C C . GLY B 1 165 ? 16.391 4.176 1.242 1 93.19 165 GLY B C 1
ATOM 2741 O O . GLY B 1 165 ? 17.531 3.941 1.626 1 93.19 165 GLY B O 1
ATOM 2742 N N . ARG B 1 166 ? 15.328 4 1.979 1 94.5 166 ARG B N 1
ATOM 2743 C CA . ARG B 1 166 ? 15.461 3.502 3.346 1 94.5 166 ARG B CA 1
ATOM 2744 C C . ARG B 1 166 ? 15.188 2.004 3.412 1 94.5 166 ARG B C 1
ATOM 2746 O O . ARG B 1 166 ? 14.297 1.5 2.723 1 94.5 166 ARG B O 1
ATOM 2753 N N . LEU B 1 167 ? 15.953 1.42 4.336 1 97.31 167 LEU B N 1
ATOM 2754 C CA . LEU B 1 167 ? 15.812 -0.028 4.453 1 97.31 167 LEU B CA 1
ATOM 2755 C C . LEU B 1 167 ? 14.461 -0.398 5.047 1 97.31 167 LEU B C 1
ATOM 2757 O O . LEU B 1 167 ? 14.102 0.067 6.133 1 97.31 167 LEU B O 1
ATOM 2761 N N . LEU B 1 168 ? 13.734 -1.148 4.344 1 97.5 168 LEU B N 1
ATOM 2762 C CA . LEU B 1 168 ? 12.445 -1.655 4.812 1 97.5 168 LEU B CA 1
ATOM 2763 C C . LEU B 1 168 ? 12.602 -3.047 5.418 1 97.5 168 LEU B C 1
ATOM 2765 O O . LEU B 1 168 ? 12.023 -3.334 6.473 1 97.5 168 LEU B O 1
ATOM 2769 N N . ARG B 1 169 ? 13.336 -3.924 4.797 1 97.81 169 ARG B N 1
ATOM 2770 C CA . ARG B 1 169 ? 13.648 -5.281 5.227 1 97.81 169 ARG B CA 1
ATOM 2771 C C . ARG B 1 169 ? 14.992 -5.738 4.672 1 97.81 169 ARG B C 1
ATOM 2773 O O . ARG B 1 169 ? 15.242 -5.637 3.469 1 97.81 169 ARG B O 1
ATOM 2780 N N . PRO B 1 170 ? 15.852 -6.188 5.531 1 98.19 170 PRO B N 1
ATOM 2781 C CA . PRO B 1 170 ? 17.125 -6.703 5.008 1 98.19 170 PRO B CA 1
ATOM 2782 C C . PRO B 1 170 ? 16.953 -8.016 4.246 1 98.19 170 PRO B C 1
ATOM 2784 O O . PRO B 1 170 ? 15.984 -8.742 4.465 1 98.19 170 PRO B O 1
ATOM 2787 N N . ALA B 1 171 ? 17.906 -8.203 3.301 1 98.69 171 ALA B N 1
ATOM 2788 C CA . ALA B 1 171 ? 17.938 -9.508 2.639 1 98.69 171 ALA B CA 1
ATOM 2789 C C . ALA B 1 171 ? 18.469 -10.586 3.578 1 98.69 171 ALA B C 1
ATOM 2791 O O . ALA B 1 171 ? 19.484 -10.391 4.254 1 98.69 171 ALA B O 1
ATOM 2792 N N . MET B 1 172 ? 17.734 -11.641 3.684 1 98.31 172 MET B N 1
ATOM 2793 C CA . MET B 1 172 ? 18.219 -12.789 4.445 1 98.31 172 MET B CA 1
ATOM 2794 C C . MET B 1 172 ? 19.047 -13.719 3.562 1 98.31 172 MET B C 1
ATOM 2796 O O . MET B 1 172 ? 18.547 -14.266 2.584 1 98.31 172 MET B O 1
ATOM 2800 N N . VAL B 1 173 ? 20.328 -13.938 4.016 1 98.38 173 VAL B N 1
ATOM 2801 C CA . VAL B 1 173 ? 21.25 -14.547 3.07 1 98.38 173 VAL B CA 1
ATOM 2802 C C . VAL B 1 173 ? 22.094 -15.602 3.787 1 98.38 173 VAL B C 1
ATOM 2804 O O . VAL B 1 173 ? 22.156 -15.633 5.02 1 98.38 173 VAL B O 1
ATOM 2807 N N . VAL B 1 174 ? 22.641 -16.5 2.947 1 97.69 174 VAL B N 1
ATOM 2808 C CA . VAL B 1 174 ? 23.703 -17.406 3.373 1 97.69 174 VAL B CA 1
ATOM 2809 C C . VAL B 1 174 ? 25.047 -16.891 2.889 1 97.69 174 VAL B C 1
ATOM 2811 O O . VAL B 1 174 ? 25.219 -16.578 1.707 1 97.69 174 VAL B O 1
ATOM 2814 N N . VAL B 1 175 ? 25.953 -16.828 3.775 1 97.75 175 VAL B N 1
ATOM 2815 C CA . VAL B 1 175 ? 27.25 -16.219 3.455 1 97.75 175 VAL B CA 1
ATOM 2816 C C . VAL B 1 175 ? 28.312 -17.312 3.332 1 97.75 175 VAL B C 1
ATOM 2818 O O . VAL B 1 175 ? 28.312 -18.266 4.102 1 97.75 175 VAL B O 1
ATOM 2821 N N . SER B 1 176 ? 29.219 -17.094 2.393 1 96.69 176 SER B N 1
ATOM 2822 C CA . SER B 1 176 ? 30.281 -18.062 2.148 1 96.69 176 SER B CA 1
ATOM 2823 C C . SER B 1 176 ? 31.391 -17.922 3.184 1 96.69 176 SER B C 1
ATOM 2825 O O . SER B 1 176 ? 31.703 -16.812 3.627 1 96.69 176 SER B O 1
ATOM 2827 N N . LYS B 1 177 ? 31.969 -19.078 3.596 1 94.12 177 LYS B N 1
ATOM 2828 C CA . LYS B 1 177 ? 33.188 -19.094 4.406 1 94.12 177 LYS B CA 1
ATOM 2829 C C . LYS B 1 177 ? 34.25 -19.984 3.773 1 94.12 177 LYS B C 1
ATOM 2831 O O . LYS B 1 177 ? 33.938 -20.906 3.01 1 94.12 177 LYS B O 1
ATOM 2836 N N . ALA B 1 178 ? 35.469 -19.688 4.02 1 89 178 ALA B N 1
ATOM 2837 C CA . ALA B 1 178 ? 36.562 -20.484 3.504 1 89 178 ALA B CA 1
ATOM 2838 C C . ALA B 1 178 ? 36.531 -21.891 4.094 1 89 178 ALA B C 1
ATOM 2840 O O . ALA B 1 178 ? 36.25 -22.078 5.277 1 89 178 ALA B O 1
ATOM 2841 N N . PRO B 1 179 ? 36.812 -22.922 3.217 1 85.69 179 PRO B N 1
ATOM 2842 C CA . PRO B 1 179 ? 36.875 -24.281 3.74 1 85.69 179 PRO B CA 1
ATOM 2843 C C . PRO B 1 179 ? 37.938 -24.484 4.797 1 85.69 179 PRO B C 1
ATOM 2845 O O . PRO B 1 179 ? 39 -23.812 4.75 1 85.69 179 PRO B O 1
ATOM 2848 N N . THR B 1 180 ? 37.562 -25.141 5.855 1 76.94 180 THR B N 1
ATOM 2849 C CA . THR B 1 180 ? 38.562 -25.484 6.875 1 76.94 180 THR B CA 1
ATOM 2850 C C . THR B 1 180 ? 39.531 -26.531 6.359 1 76.94 180 THR B C 1
ATOM 2852 O O . THR B 1 180 ? 39.094 -27.562 5.805 1 76.94 180 THR B O 1
ATOM 2855 N N . PRO B 1 181 ? 40.812 -26.297 6.18 1 71.25 181 PRO B N 1
ATOM 2856 C CA . PRO B 1 181 ? 41.781 -27.328 5.781 1 71.25 181 PRO B CA 1
ATOM 2857 C C . PRO B 1 181 ? 41.656 -28.594 6.617 1 71.25 181 PRO B C 1
ATOM 2859 O O . PRO B 1 181 ? 41.312 -28.531 7.805 1 71.25 181 PRO B O 1
ATOM 2862 N N . SER B 1 182 ? 41.156 -29.719 6.043 1 60.97 182 SER B N 1
ATOM 2863 C CA . SER B 1 182 ? 41.219 -31 6.742 1 60.97 182 SER B CA 1
ATOM 2864 C C . SER B 1 182 ? 42.625 -31.297 7.266 1 60.97 182 SER B C 1
ATOM 2866 O O . SER B 1 182 ? 43.594 -31.141 6.539 1 60.97 182 SER B O 1
ATOM 2868 N N . ASN B 1 183 ? 42.906 -30.984 8.445 1 52.91 183 ASN B N 1
ATOM 2869 C CA . ASN B 1 183 ? 44.156 -31.375 9.039 1 52.91 183 ASN B CA 1
ATOM 2870 C C . ASN B 1 183 ? 44.438 -32.875 8.828 1 52.91 183 ASN B C 1
ATOM 2872 O O . ASN B 1 183 ? 45 -33.531 9.711 1 52.91 183 ASN B O 1
ATOM 2876 N N . ASP B 1 184 ? 44 -33.688 7.949 1 50.81 184 ASP B N 1
ATOM 2877 C CA . ASP B 1 184 ? 44.5 -35.031 7.965 1 50.81 184 ASP B CA 1
ATOM 2878 C C . ASP B 1 184 ? 46 -35.062 7.652 1 50.81 184 ASP B C 1
ATOM 2880 O O . ASP B 1 184 ? 46.594 -36.125 7.5 1 50.81 184 ASP B O 1
ATOM 2884 N N . GLU B 1 185 ? 46.75 -34.125 7.234 1 42.72 185 GLU B N 1
ATOM 2885 C CA . GLU B 1 185 ? 48.125 -34.531 6.887 1 42.72 185 GLU B CA 1
ATOM 2886 C C . GLU B 1 185 ? 48.969 -34.75 8.141 1 42.72 185 GLU B C 1
ATOM 2888 O O . GLU B 1 185 ? 50.031 -35.375 8.07 1 42.72 185 GLU B O 1
ATOM 2893 N N . GLN B 1 186 ? 48.938 -34.219 9.312 1 39.03 186 GLN B N 1
ATOM 2894 C CA . GLN B 1 186 ? 50.062 -34.344 10.219 1 39.03 186 GLN B CA 1
ATOM 2895 C C . GLN B 1 186 ? 50 -35.656 11.008 1 39.03 186 GLN B C 1
ATOM 2897 O O . GLN B 1 186 ? 50.812 -35.906 11.875 1 39.03 186 GLN B O 1
ATOM 2902 N N . ALA B 1 187 ? 49.219 -36.812 10.664 1 28.5 187 ALA B N 1
ATOM 2903 C CA . ALA B 1 187 ? 49.844 -37.969 11.312 1 28.5 187 ALA B CA 1
ATOM 2904 C C . ALA B 1 187 ? 50.906 -38.594 10.43 1 28.5 187 ALA B C 1
ATOM 2906 O O . ALA B 1 187 ? 50.844 -38.531 9.195 1 28.5 187 ALA B O 1
#

Foldseek 3Di:
DDDPPPPPPPDPPPPPPCPPVVVVVVVVVVVVVVVVVVVVVVVVVVVVVVVVVVVVVVVVVVVVVVVQVVCLVVVLVCLVVLLVLVVVLVPDDCPDPVCPVVSVVSVVVSVVVVVVCVVQVKDKADQALHADDPQQADEPEEDEDPPHDFRGFHDFSGIWIDGNNHGSGHTYTYTYHHDDPPPPPPD/DPPPPPPPPPDPPPPPPCPPVVVVVVVVVVVVVVVVVVVVVVVVVVVVVVVVVVVVVVVVVVVVVVVQVVCLVVVLVCLVVLLVLVVVLVPDDCVDPVCPVVSVVSVVVSVVVVVVCVVQVKDKADQALHADDPQQADEPEEDEDPPHDFRGFHDFSGIWIDGNNHGSGHTYTYTYHHDDPPPVPPD

InterPro domains:
  IPR000740 GrpE nucleotide exchange factor [MF_01151] (3-177)
  IPR000740 GrpE nucleotide exchange factor [PF01025] (21-177)
  IPR000740 GrpE nucleotide exchange factor [PR00773] (46-62)
  IPR000740 GrpE nucleotide exchange factor [PR00773] (74-89)
  IPR000740 GrpE nucleotide exchange factor [PR00773] (129-144)
  IPR000740 GrpE nucleotide exchange factor [PR00773] (156-175)
  IPR000740 GrpE nucleotide exchange factor [PS01071] (132-175)
  IPR000740 GrpE nucleotide exchange factor [PTHR21237] (18-179)
  IPR000740 GrpE nucleotide exchange factor [cd00446] (39-175)
  IPR009012 GrpE nucleotide exchange factor, head [G3DSA:2.30.22.10] (122-177)
  IPR009012 GrpE nucleotide exchange factor, head [SSF51064] (123-178)
  IPR013805 GrpE nucleotide exchange factor, coiled-coil [G3DSA:3.90.20.20] (3-118)
  IPR013805 GrpE nucleotide exchange factor, coiled-coil [SSF58014] (25-119)

pLDDT: mean 85.54, std 19.07, range [25.95, 98.69]

Secondary structure (DSSP, 8-state):
------------------THHHHHHHHHHHHHHHHHHHHHHHHHHHHHHHHHHHHHHHHHHHHHHHHHHHHHHHHHHHHHHHHHHHHHHHHS-TT-TTTHHHHHHHHHHHHHHHHHHHHTTEEEE--TTSBP-TTTEEEEEEEE-SSS-TTBEEEEEE-EEEETTEEEEPEEEEEEE-------TT-/------------------THHHHHHHHHHHHHHHHHHHHHHHHHHHHHHHHHHHHHHHHHHHHHHHHHHHHHHHHHHHHHHHHHHHHHHHHS-TT-TTTHHHHHHHHHHHHHHHHHHHHTTEEEE--TTSBP-TTTEEEEEEEE-SSS-TTBEEEEEE-EEEETTEEEEPEEEEEEE------GGG-

Organism: Azotobacter vinelandii (strain DJ / ATCC BAA-1303) (NCBI:txid322710)

Nearest PDB structures (foldseek):
  1dkg-assembly1_A  TM=7.863E-01  e=4.863E-14  Escherichia coli
  1dkg-assembly1_B  TM=7.380E-01  e=6.744E-14  Escherichia coli
  4ani-assembly1_B  TM=7.015E-01  e=3.328E-10  Geobacillus kaustophilus HTA426
  1dkg-assembly1_A  TM=7.893E-01  e=5.887E-14  Escherichia coli
  1dkg-assembly1_B  TM=7.465E-01  e=8.164E-14  Escherichia coli

Solvent-accessible surface area (backbone atoms only — not comparable to full-atom values): 20848 Å² total; per-residue (Å²): 129,89,78,82,75,77,76,75,78,74,72,75,78,75,70,80,73,78,68,66,61,58,58,43,53,52,37,52,51,48,36,52,52,35,52,52,52,31,52,50,34,48,51,51,34,51,51,43,52,50,49,39,54,49,50,54,54,50,33,56,52,44,24,55,49,29,26,53,51,44,45,49,57,54,51,58,61,47,48,58,40,54,49,45,52,52,50,54,52,68,73,46,63,87,82,40,71,87,41,39,69,59,52,52,50,50,53,50,37,51,49,52,43,50,52,52,38,43,76,69,39,36,41,80,40,77,61,64,70,31,72,66,43,81,91,54,36,38,79,76,46,76,41,72,32,94,83,52,59,64,46,17,21,72,39,69,80,37,72,11,32,26,46,74,85,36,84,71,41,56,17,32,25,28,29,23,31,68,67,75,78,75,79,74,65,89,118,133,83,80,75,79,78,76,76,77,74,73,76,78,76,71,79,72,79,68,65,63,58,58,43,54,50,36,51,51,49,35,53,52,34,52,52,50,30,53,51,32,49,50,52,33,54,50,44,52,52,50,38,54,50,50,55,54,49,33,57,52,44,25,53,48,29,28,53,52,45,45,49,58,56,49,59,62,46,47,57,37,53,50,45,53,52,50,54,53,68,74,46,63,87,81,40,70,88,40,40,69,57,50,52,49,52,51,51,36,51,48,52,44,49,53,50,38,42,75,71,41,36,42,79,39,77,60,61,70,31,71,66,43,81,90,54,37,38,78,76,47,76,40,74,32,93,82,53,59,64,45,17,21,73,39,68,81,37,71,12,34,27,47,74,85,37,84,71,40,56,17,32,26,28,29,22,31,68,67,75,78,75,74,74,69,83,117